Protein AF-A0A9X0CRY8-F1 (afdb_monomer_lite)

Radius of gyration: 29.56 Å; chains: 1; bounding box: 103×64×91 Å

Secondary structure (DSSP, 8-state):
---------------------------SSSS-------------GGG------PPP-----------------PPPP---------------S-------PPP---HHHHHHHHSPPPPHHHHH-TTPPPPP--HHHHHHTT--HHHHT--TTTGGG--EEGGGTS-HHHHTSS-PEEPTTS-EE---TTSEE-HHHHHHHHHTSTT--GGG--HHHHHHHHHHHHHHHHHHHHHSHHHHTTTSS-HHHHHHHHHHHHIIIIIT----HHHHHHTTSS-TTS-------------------------

Sequence (307 aa):
MGETLQYNYSIRTSTPTNSTANEGHQALARSLSRLTETGSREVSPLARCSSSSLPVSGSSEGQGTDVVEPSSKKPRISAPNSTLNMKSGYCGTASKIECKVKPQPGFLSQLRRHNQRMKLKDYVGNGALPGQFSTTELSQLGVSPELISVTSSNAGSFRFSGRKYFSEAVLSSEEGVRTEDGGVLHAGADGCVGLEQIQRAFLSTSGVDSQLIGEQWIANHYRWLVWKLAAMEVAFPRQFAGRCLTPDWLLCQLKYRYDREIDNSHRSALKKIMERDDISSRTLVLCVSSVTVREIQLRTRVQGAEG

pLDDT: mean 72.12, std 29.81, range [24.16, 98.62]

Organism: NCBI:txid174260

Structure (mmCIF, N/CA/C/O backbone):
data_AF-A0A9X0CRY8-F1
#
_entry.id   AF-A0A9X0CRY8-F1
#
loop_
_atom_site.group_PDB
_atom_site.id
_atom_site.type_symbol
_atom_site.label_atom_id
_atom_site.labe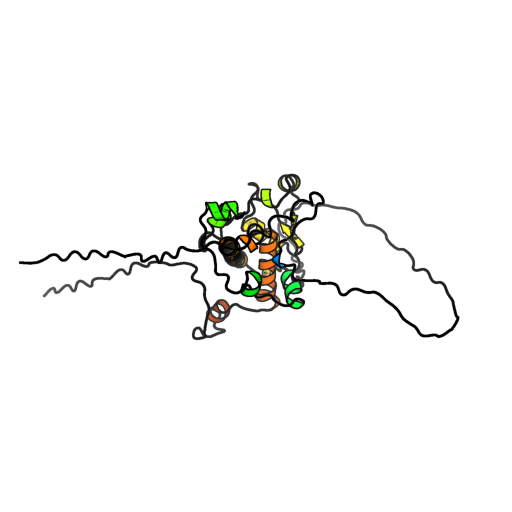l_alt_id
_atom_site.label_comp_id
_atom_site.label_asym_id
_atom_site.label_entity_id
_atom_site.label_seq_id
_atom_site.pdbx_PDB_ins_code
_atom_site.Cartn_x
_atom_site.Cartn_y
_atom_site.Cartn_z
_atom_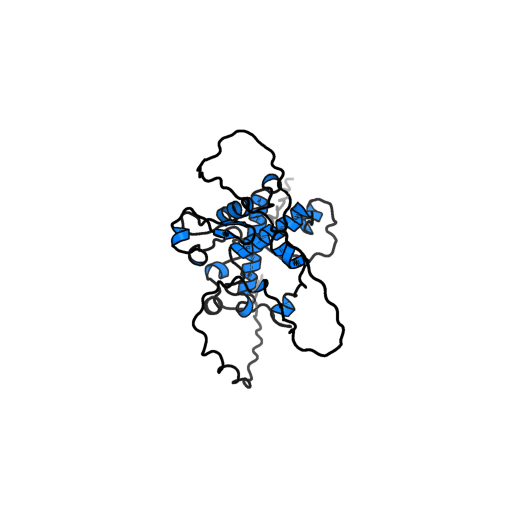site.occupancy
_atom_site.B_iso_or_equiv
_atom_site.auth_seq_id
_atom_site.auth_comp_id
_atom_site.auth_asym_id
_atom_site.auth_atom_id
_atom_site.pdbx_PDB_model_num
ATOM 1 N N . MET A 1 1 ? -53.207 -11.252 -37.097 1.00 41.38 1 MET A N 1
ATOM 2 C CA . MET A 1 1 ? -52.044 -12.159 -37.188 1.00 41.38 1 MET A CA 1
ATOM 3 C C . MET A 1 1 ? -50.794 -11.324 -36.992 1.00 41.38 1 MET A C 1
ATOM 5 O O . MET A 1 1 ? -50.668 -10.319 -37.678 1.00 41.38 1 MET A O 1
ATOM 9 N N . GLY A 1 2 ? -49.947 -11.690 -36.033 1.00 35.09 2 GLY A N 1
ATOM 10 C CA . GLY A 1 2 ? -48.745 -10.942 -35.656 1.00 35.09 2 GLY A CA 1
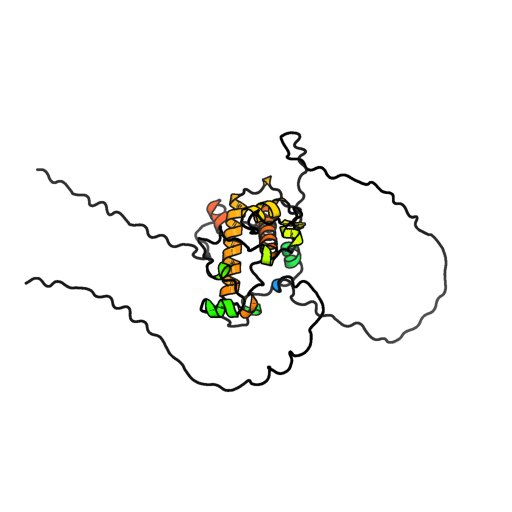ATOM 11 C C . GLY A 1 2 ? -48.544 -10.993 -34.145 1.00 35.09 2 GLY A C 1
ATOM 12 O O . GLY A 1 2 ? -48.954 -10.078 -33.443 1.00 35.09 2 GLY A O 1
ATOM 13 N N . GLU A 1 3 ? -48.011 -12.116 -33.666 1.00 33.66 3 GLU A N 1
ATOM 14 C CA . GLU A 1 3 ? -47.711 -12.402 -32.260 1.00 33.66 3 GLU A CA 1
ATOM 15 C C . GLU A 1 3 ? -46.518 -11.575 -31.760 1.00 33.66 3 GLU A C 1
ATOM 17 O O . GLU A 1 3 ? -45.471 -11.512 -32.405 1.00 33.66 3 GLU A O 1
ATOM 22 N N . THR A 1 4 ? -46.665 -10.981 -30.576 1.00 35.09 4 THR A N 1
ATOM 23 C CA . THR A 1 4 ? -45.595 -10.282 -29.855 1.00 35.09 4 THR A CA 1
ATOM 24 C C . THR A 1 4 ? -44.988 -11.242 -28.833 1.00 35.09 4 THR A C 1
ATOM 26 O O . THR A 1 4 ? -45.591 -11.517 -27.797 1.00 35.09 4 THR A O 1
ATOM 29 N N . LEU A 1 5 ? -43.795 -11.772 -29.114 1.00 31.97 5 LEU A N 1
ATOM 30 C CA . LEU A 1 5 ? -43.047 -12.621 -28.182 1.00 31.97 5 LEU A CA 1
ATOM 31 C C . LEU A 1 5 ? -42.319 -11.760 -27.135 1.00 31.97 5 LEU A C 1
ATOM 33 O O . LEU A 1 5 ? -41.300 -11.133 -27.422 1.00 31.97 5 LEU A O 1
ATOM 37 N N . GLN A 1 6 ? -42.835 -11.754 -25.904 1.00 30.45 6 GLN A N 1
ATOM 38 C CA . GLN A 1 6 ? -42.131 -11.283 -24.707 1.00 30.45 6 GLN A CA 1
ATOM 39 C C . GLN A 1 6 ? -41.182 -12.384 -24.208 1.00 30.45 6 GLN A C 1
ATOM 41 O O . GLN A 1 6 ? -41.621 -13.411 -23.693 1.00 30.45 6 GLN A O 1
ATOM 46 N N . TYR A 1 7 ? -39.872 -12.164 -24.327 1.00 26.80 7 TYR A N 1
ATOM 47 C CA . TYR A 1 7 ? -38.862 -13.007 -23.683 1.00 26.80 7 TYR A CA 1
ATOM 48 C C . TYR A 1 7 ? -38.642 -12.550 -22.233 1.00 26.80 7 TYR A C 1
ATOM 50 O O . TYR A 1 7 ? -37.942 -11.573 -21.974 1.00 26.80 7 TYR A O 1
ATOM 58 N N . ASN A 1 8 ? -39.229 -13.284 -21.286 1.00 28.42 8 ASN A N 1
ATOM 59 C CA . ASN A 1 8 ? -38.913 -13.202 -19.860 1.00 28.42 8 ASN A CA 1
ATOM 60 C C . ASN A 1 8 ? -37.717 -14.112 -19.545 1.00 28.42 8 ASN A C 1
ATOM 62 O O . ASN A 1 8 ? -37.843 -15.336 -19.568 1.00 28.42 8 ASN A O 1
ATOM 66 N N . TYR A 1 9 ? -36.563 -13.533 -19.210 1.00 27.55 9 TYR A N 1
ATOM 67 C CA . TYR A 1 9 ? -35.441 -14.287 -18.648 1.00 27.55 9 TYR A CA 1
ATOM 68 C C . TYR A 1 9 ? -35.591 -14.394 -17.122 1.00 27.55 9 TYR A C 1
ATOM 70 O O . TYR A 1 9 ? -35.224 -13.490 -16.376 1.00 27.55 9 TYR A O 1
ATOM 78 N N . SER A 1 10 ? -36.121 -15.529 -16.654 1.00 26.66 10 SER A N 1
ATOM 79 C CA . SER A 1 10 ? -36.005 -15.976 -15.259 1.00 26.66 10 SER A CA 1
ATOM 80 C C . SER A 1 10 ? -34.631 -16.609 -15.033 1.00 26.66 10 SER A C 1
ATOM 82 O O . SER A 1 10 ? -34.372 -17.713 -15.508 1.00 26.66 10 SER A O 1
ATOM 84 N N . ILE A 1 11 ? -33.763 -15.956 -14.258 1.00 27.36 11 ILE A N 1
ATOM 85 C CA . ILE A 1 11 ? -32.547 -16.588 -13.731 1.00 27.36 11 ILE A CA 1
ATOM 86 C C . ILE A 1 11 ? -32.932 -17.359 -12.464 1.00 27.36 11 ILE A C 1
ATOM 88 O O . ILE A 1 11 ? -33.167 -16.774 -11.409 1.00 27.36 11 ILE A O 1
ATOM 92 N N . ARG A 1 12 ? -33.036 -18.687 -12.588 1.00 26.94 12 ARG A N 1
ATOM 93 C CA . ARG A 1 12 ? -33.188 -19.611 -11.458 1.00 26.94 12 ARG A CA 1
ATOM 94 C C . ARG A 1 12 ? -31.844 -19.760 -10.747 1.00 26.94 12 ARG A C 1
ATOM 96 O O . ARG A 1 12 ? -30.881 -20.246 -11.333 1.00 26.94 12 ARG A O 1
ATOM 103 N N . THR A 1 13 ? -31.799 -19.368 -9.481 1.00 24.69 13 THR A N 1
ATOM 104 C CA . THR A 1 13 ? -30.725 -19.691 -8.542 1.00 24.69 13 THR A CA 1
ATOM 105 C C . THR A 1 13 ? -30.955 -21.099 -7.992 1.00 24.69 13 THR A C 1
ATOM 107 O O . THR A 1 13 ? -32.003 -21.394 -7.423 1.00 24.69 13 THR A O 1
ATOM 110 N N . SER A 1 14 ? -29.989 -21.995 -8.181 1.00 26.56 14 SER A N 1
ATOM 111 C CA . SER A 1 14 ? -29.975 -23.321 -7.559 1.00 26.56 14 SER A CA 1
ATOM 112 C C . SER A 1 14 ? -28.918 -23.357 -6.459 1.00 26.56 14 SER A C 1
ATOM 114 O O . SER A 1 14 ? -27.724 -23.482 -6.727 1.00 26.56 14 SER A O 1
ATOM 116 N N . THR A 1 15 ? -29.374 -23.226 -5.219 1.00 26.00 15 THR A N 1
ATOM 117 C CA . THR A 1 15 ? -28.661 -23.572 -3.986 1.00 26.00 15 THR A CA 1
ATOM 118 C C . THR A 1 15 ? -28.685 -25.090 -3.791 1.00 26.00 15 THR A C 1
ATOM 120 O O . THR A 1 15 ? -29.757 -25.683 -3.906 1.00 26.00 15 THR A O 1
ATOM 123 N N . PRO A 1 16 ? -27.573 -25.730 -3.397 1.00 27.95 16 PRO A N 1
ATOM 124 C CA . PRO A 1 16 ? -27.628 -27.004 -2.699 1.00 27.95 16 PRO A CA 1
ATOM 125 C C . PRO A 1 16 ? -27.473 -26.762 -1.196 1.00 27.95 16 PRO A C 1
ATOM 127 O O . PRO A 1 16 ? -26.423 -26.349 -0.706 1.00 27.95 16 PRO A O 1
ATOM 130 N N . THR A 1 17 ? -28.551 -27.025 -0.469 1.00 26.53 17 THR A N 1
ATOM 131 C CA . THR A 1 17 ? -28.571 -27.246 0.975 1.00 26.53 17 THR A CA 1
ATOM 132 C C . THR A 1 17 ? -27.942 -28.600 1.289 1.00 26.53 17 THR A C 1
ATOM 134 O O . THR A 1 17 ? -28.404 -29.605 0.757 1.00 26.53 17 THR A O 1
ATOM 137 N N . ASN A 1 18 ? -26.967 -28.650 2.196 1.00 28.69 18 ASN A N 1
ATOM 138 C CA . ASN A 1 18 ? -26.669 -29.870 2.943 1.00 28.69 18 ASN A CA 1
ATOM 139 C C . ASN A 1 18 ? -26.558 -29.535 4.431 1.00 28.69 18 ASN A C 1
ATOM 141 O O . ASN A 1 18 ? -25.627 -28.873 4.883 1.00 28.69 18 ASN A O 1
ATOM 145 N N . SER A 1 19 ? -27.574 -29.984 5.159 1.00 25.98 19 SER A N 1
ATOM 146 C CA . SER A 1 19 ? -27.634 -30.104 6.610 1.00 25.98 19 SER A CA 1
ATOM 147 C C . SER A 1 19 ? -27.194 -31.506 7.042 1.00 25.98 19 SER A C 1
ATOM 149 O O . SER A 1 19 ? -27.329 -32.452 6.269 1.00 25.98 19 SER A O 1
ATOM 151 N N . THR A 1 20 ? -26.830 -31.628 8.324 1.00 28.80 20 THR A N 1
ATOM 152 C CA . THR A 1 20 ? -26.375 -32.819 9.082 1.00 28.80 20 THR A CA 1
ATOM 153 C C . THR A 1 20 ? -24.858 -33.062 8.981 1.00 28.80 20 THR A C 1
ATOM 155 O O . THR A 1 20 ? -24.296 -32.993 7.900 1.00 28.80 20 THR A O 1
ATOM 158 N N . ALA A 1 21 ? -24.088 -33.277 10.049 1.00 27.42 21 ALA A N 1
ATOM 159 C CA . ALA A 1 21 ? -24.407 -33.577 11.437 1.00 27.42 21 ALA A CA 1
ATOM 160 C C . ALA A 1 21 ? -23.343 -32.990 12.386 1.00 27.42 21 ALA A C 1
ATOM 162 O O . ALA A 1 21 ? -22.178 -32.810 12.040 1.00 27.42 21 ALA A O 1
ATOM 163 N N . ASN A 1 22 ? -23.818 -32.689 13.588 1.00 29.44 22 ASN A N 1
ATOM 164 C CA . ASN A 1 22 ? -23.084 -32.333 14.791 1.00 29.44 22 ASN A CA 1
ATOM 165 C C . ASN A 1 22 ? -22.471 -33.624 15.366 1.00 29.44 22 ASN A C 1
ATOM 167 O O . ASN A 1 22 ? -23.237 -34.566 15.522 1.00 29.44 22 ASN A O 1
ATOM 171 N N . GLU A 1 23 ? -21.168 -33.672 15.674 1.00 27.86 23 GLU A N 1
ATOM 172 C CA . GLU A 1 23 ? -20.579 -34.443 16.793 1.00 27.86 23 GLU A CA 1
ATOM 173 C C . GLU A 1 23 ? -19.037 -34.333 16.818 1.00 27.86 23 GLU A C 1
ATOM 175 O O . GLU A 1 23 ? -18.367 -34.523 15.808 1.00 27.86 23 GLU A O 1
ATOM 180 N N . GLY A 1 24 ? -18.483 -34.018 17.999 1.00 28.22 24 GLY A N 1
ATOM 181 C CA . GLY A 1 24 ? -17.050 -33.804 18.270 1.00 28.22 24 GLY A CA 1
ATOM 182 C C . GLY A 1 24 ? -16.608 -32.384 17.895 1.00 28.22 24 GLY A C 1
ATOM 183 O O . GLY A 1 24 ? -16.520 -32.038 16.732 1.00 28.22 24 GLY A O 1
ATOM 184 N N . HIS A 1 25 ? -16.348 -31.442 18.799 1.00 29.25 25 HIS A N 1
ATOM 185 C CA . HIS A 1 25 ? -15.308 -31.504 19.816 1.00 29.25 25 HIS A CA 1
ATOM 186 C C . HIS A 1 25 ? -15.592 -30.468 20.922 1.00 29.25 25 HIS A C 1
ATOM 188 O O . HIS A 1 25 ? -15.134 -29.326 20.875 1.00 29.25 25 HIS A O 1
ATOM 194 N N . GLN A 1 26 ? -16.301 -30.879 21.974 1.00 29.58 26 GLN A N 1
ATOM 195 C CA . GLN A 1 26 ? -16.202 -30.236 23.286 1.00 29.58 26 GLN A CA 1
ATOM 196 C C . GLN A 1 26 ? -14.907 -30.714 23.963 1.00 29.58 26 GLN A C 1
ATOM 198 O O . GLN A 1 26 ? -14.933 -31.643 24.761 1.00 29.58 26 GLN A O 1
ATOM 203 N N . ALA A 1 27 ? -13.754 -30.132 23.615 1.00 27.91 27 ALA A N 1
ATOM 204 C CA . ALA A 1 27 ? -12.492 -30.441 24.311 1.00 27.91 27 ALA A CA 1
ATOM 205 C C . ALA A 1 27 ? -11.416 -29.336 24.262 1.00 27.91 27 ALA A C 1
ATOM 207 O O . ALA A 1 27 ? -10.264 -29.602 24.587 1.00 27.91 27 ALA A O 1
ATOM 208 N N . LEU A 1 28 ? -11.750 -28.092 23.892 1.00 29.45 28 LEU A N 1
ATOM 209 C CA . LEU A 1 28 ? -10.752 -27.007 23.786 1.00 29.45 28 LEU A CA 1
ATOM 210 C C . LEU A 1 28 ? -11.157 -25.692 24.472 1.00 29.45 28 LEU A C 1
ATOM 212 O O . LEU A 1 28 ? -10.527 -24.661 24.274 1.00 29.45 28 LEU A O 1
ATOM 216 N N . ALA A 1 29 ? -12.172 -25.736 25.340 1.00 26.72 29 ALA A N 1
ATOM 217 C CA . ALA A 1 29 ? -12.703 -24.569 26.053 1.00 26.72 29 ALA A CA 1
ATOM 218 C C . ALA A 1 29 ? -12.264 -24.468 27.533 1.00 26.72 29 ALA A C 1
ATOM 220 O O . ALA A 1 29 ? -12.938 -23.823 28.328 1.00 26.72 29 ALA A O 1
ATOM 221 N N . ARG A 1 30 ? -11.156 -25.107 27.944 1.00 26.11 30 ARG A N 1
ATOM 222 C CA . ARG A 1 30 ? -10.720 -25.122 29.362 1.00 26.11 30 ARG A CA 1
ATOM 223 C C . ARG A 1 30 ? -9.280 -24.684 29.643 1.00 26.11 30 ARG A C 1
ATOM 225 O O . ARG A 1 30 ? -8.785 -24.949 30.729 1.00 26.11 30 ARG A O 1
ATOM 232 N N . SER A 1 31 ? -8.608 -23.974 28.736 1.00 26.48 31 SER A N 1
ATOM 233 C CA . SER A 1 31 ? -7.221 -23.547 29.001 1.00 26.48 31 SER A CA 1
ATOM 234 C C . SER A 1 31 ? -6.870 -22.126 28.555 1.00 26.48 31 SER A C 1
ATOM 236 O O . SER A 1 31 ? -5.771 -21.901 28.062 1.00 26.48 31 SER A O 1
ATOM 238 N N . LEU A 1 32 ? -7.772 -21.154 28.738 1.00 28.03 32 LEU A N 1
ATOM 239 C CA . LEU A 1 32 ? -7.461 -19.727 28.530 1.00 28.03 32 LEU A CA 1
ATOM 240 C C . LEU A 1 32 ? -8.010 -18.825 29.647 1.00 28.03 32 LEU A C 1
ATOM 242 O O . LEU A 1 32 ? -8.512 -17.734 29.408 1.00 28.03 32 LEU A O 1
ATOM 246 N N . SER A 1 33 ? -7.880 -19.268 30.896 1.00 26.72 33 SER A N 1
ATOM 247 C CA . SER A 1 33 ? -8.082 -18.428 32.080 1.00 26.72 33 SER A CA 1
ATOM 248 C C . SER A 1 33 ? -6.802 -18.386 32.909 1.00 26.72 33 SER A C 1
ATOM 250 O O . SER A 1 33 ? -6.701 -19.036 33.950 1.00 26.72 33 SER A O 1
ATOM 252 N N . ARG A 1 34 ? -5.802 -17.676 32.388 1.00 27.08 34 ARG A N 1
ATOM 253 C CA . ARG A 1 34 ? -4.703 -17.021 33.115 1.00 27.08 34 ARG A CA 1
ATOM 254 C C . ARG A 1 34 ? -3.754 -16.456 32.075 1.00 27.08 34 ARG A C 1
ATOM 256 O O . ARG A 1 34 ? -3.162 -17.227 31.332 1.00 27.08 34 ARG A O 1
ATOM 263 N N . LEU A 1 35 ? -3.690 -15.133 32.022 1.00 26.83 35 LEU A N 1
ATOM 264 C CA . LEU A 1 35 ? -2.522 -14.282 31.769 1.00 26.83 35 LEU A CA 1
ATOM 265 C C . LEU A 1 35 ? -3.065 -12.900 31.387 1.00 26.83 35 LEU A C 1
ATOM 267 O O . LEU A 1 35 ? -3.072 -12.485 30.233 1.00 26.83 35 LEU A O 1
ATOM 271 N N . THR A 1 36 ? -3.590 -12.210 32.396 1.00 26.00 36 THR A N 1
ATOM 272 C CA . THR A 1 36 ? -3.508 -10.754 32.447 1.00 26.00 36 THR A CA 1
ATOM 273 C C . THR A 1 36 ? -2.099 -10.380 32.904 1.00 26.00 36 THR A C 1
ATOM 275 O O . THR A 1 36 ? -1.525 -11.078 33.737 1.00 26.00 36 THR A O 1
ATOM 278 N N . GLU A 1 37 ? -1.617 -9.256 32.374 1.00 25.83 37 GLU A N 1
ATOM 279 C CA . GLU A 1 37 ? -0.405 -8.516 32.751 1.00 25.83 37 GLU A CA 1
ATOM 280 C C . GLU A 1 37 ? 0.920 -9.009 32.153 1.00 25.83 37 GLU A C 1
ATOM 282 O O . GLU A 1 37 ? 1.622 -9.862 32.682 1.00 25.83 37 GLU A O 1
ATOM 287 N N . THR A 1 38 ? 1.302 -8.403 31.026 1.00 24.16 38 THR A N 1
ATOM 288 C CA . THR A 1 38 ? 2.525 -7.582 30.893 1.00 24.16 38 THR A CA 1
ATOM 289 C C . THR A 1 38 ? 2.583 -7.003 29.477 1.00 24.16 38 THR A C 1
ATOM 291 O O . THR A 1 38 ? 2.347 -7.688 28.485 1.00 24.16 38 THR A O 1
ATOM 294 N N . GLY A 1 39 ? 2.830 -5.695 29.381 1.00 32.69 39 GLY A N 1
ATOM 295 C CA . GLY A 1 39 ? 2.842 -4.960 28.121 1.00 32.69 39 GLY A CA 1
ATOM 296 C C . GLY A 1 39 ? 3.930 -5.449 27.167 1.00 32.69 39 GLY A C 1
ATOM 297 O O . GLY A 1 39 ? 5.112 -5.473 27.502 1.00 32.69 39 GLY A O 1
ATOM 298 N N . SER A 1 40 ? 3.536 -5.796 25.947 1.00 26.27 40 SER A N 1
ATOM 299 C CA . SER A 1 40 ? 4.433 -5.928 24.802 1.00 26.27 40 SER A CA 1
ATOM 300 C C . SER A 1 40 ? 3.647 -5.623 23.534 1.00 26.27 40 SER A C 1
ATOM 302 O O . SER A 1 40 ? 2.632 -6.250 23.251 1.00 26.27 40 SER A O 1
ATOM 304 N N . ARG A 1 41 ? 4.106 -4.605 22.800 1.00 33.06 41 ARG A N 1
ATOM 305 C CA . ARG A 1 41 ? 3.557 -4.168 21.512 1.00 33.06 41 ARG A CA 1
ATOM 306 C C . ARG A 1 41 ? 3.551 -5.349 20.534 1.00 33.06 41 ARG A C 1
ATOM 308 O O . ARG A 1 41 ? 4.604 -5.791 20.077 1.00 33.06 41 ARG A O 1
ATOM 315 N N . GLU A 1 42 ? 2.366 -5.866 20.222 1.00 29.06 42 GLU A N 1
ATOM 316 C CA . GLU A 1 42 ? 2.178 -6.883 19.189 1.00 29.06 42 GLU A CA 1
ATOM 317 C C . GLU A 1 42 ? 2.270 -6.240 17.800 1.00 29.06 42 GLU A C 1
ATOM 319 O O . GLU A 1 42 ? 1.325 -5.643 17.293 1.00 29.06 42 GLU A O 1
ATOM 324 N N . VAL A 1 43 ? 3.446 -6.359 17.186 1.00 37.28 43 VAL A N 1
ATOM 325 C CA . VAL A 1 43 ? 3.656 -6.123 15.752 1.00 37.28 43 VAL A CA 1
ATOM 326 C C . VAL A 1 43 ? 3.165 -7.351 14.969 1.00 37.28 43 VAL A C 1
ATOM 328 O O . VAL A 1 43 ? 3.351 -8.486 15.415 1.00 37.28 43 VAL A O 1
ATOM 331 N N . SER A 1 44 ? 2.527 -7.109 13.819 1.00 36.38 44 SER A N 1
ATOM 332 C CA . SER A 1 44 ? 1.822 -8.056 12.939 1.00 36.38 44 SER A CA 1
ATOM 333 C C . SER A 1 44 ? 2.420 -9.486 12.863 1.00 36.38 44 SER A C 1
ATOM 335 O O . SER A 1 44 ? 3.618 -9.637 12.610 1.00 36.38 44 SER A O 1
ATOM 337 N N . PRO A 1 45 ? 1.619 -10.575 12.948 1.00 32.59 45 PRO A N 1
ATOM 338 C CA . PRO A 1 45 ? 2.128 -11.953 13.060 1.00 32.59 45 PRO A CA 1
ATOM 339 C C . PRO A 1 45 ? 2.755 -12.553 11.792 1.00 32.59 45 PRO A C 1
ATOM 341 O O . PRO A 1 45 ? 3.161 -13.712 11.810 1.00 32.59 45 PRO A O 1
ATOM 344 N N . LEU A 1 46 ? 2.866 -11.810 10.684 1.00 39.62 46 LEU A N 1
ATOM 345 C CA . LEU A 1 46 ? 3.454 -12.333 9.441 1.00 39.62 46 LEU A CA 1
ATOM 346 C C . LEU A 1 46 ? 4.985 -12.250 9.361 1.00 39.62 46 LEU A C 1
ATOM 348 O O . LEU A 1 46 ? 5.561 -12.646 8.348 1.00 39.62 46 LEU A O 1
ATOM 352 N N . ALA A 1 47 ? 5.639 -11.775 10.422 1.00 41.56 47 ALA A N 1
ATOM 353 C CA . ALA A 1 47 ? 7.096 -11.784 10.561 1.00 41.56 47 ALA A CA 1
ATOM 354 C C . ALA A 1 47 ? 7.611 -12.791 11.609 1.00 41.56 47 ALA A C 1
ATOM 356 O O . ALA A 1 47 ? 8.820 -12.921 11.777 1.00 41.56 47 ALA A O 1
ATOM 357 N N . ARG A 1 48 ? 6.730 -13.540 12.291 1.00 34.03 48 ARG A N 1
ATOM 358 C CA . ARG A 1 48 ? 7.128 -14.577 13.259 1.00 34.03 48 ARG A CA 1
ATOM 359 C C . ARG A 1 48 ? 6.771 -15.960 12.730 1.00 34.03 48 ARG A C 1
ATOM 361 O O . ARG A 1 48 ? 5.726 -16.515 13.046 1.00 34.03 48 ARG A O 1
ATOM 368 N N . CYS A 1 49 ? 7.652 -16.525 11.919 1.00 27.91 49 CYS A N 1
ATOM 369 C CA . CYS A 1 49 ? 7.693 -17.966 11.696 1.00 27.91 49 CYS A CA 1
ATOM 370 C C . CYS A 1 49 ? 9.045 -18.477 12.201 1.00 27.91 49 CYS A C 1
ATOM 372 O O . CYS A 1 49 ? 10.045 -18.409 11.501 1.00 27.91 49 CYS A O 1
ATOM 374 N N . SER A 1 50 ? 9.007 -18.948 13.449 1.00 29.53 50 SER A N 1
ATOM 375 C CA . SER A 1 50 ? 9.866 -19.973 14.053 1.00 29.53 50 SER A CA 1
ATOM 376 C C . SER A 1 50 ? 11.373 -19.710 14.158 1.00 29.53 50 SER A C 1
ATOM 378 O O . SER A 1 50 ? 12.169 -20.228 13.384 1.00 29.53 50 SER A O 1
ATOM 380 N N . SER A 1 51 ? 11.773 -19.062 15.254 1.00 29.23 51 SER A N 1
ATOM 381 C CA . SER A 1 51 ? 12.977 -19.460 15.990 1.00 29.23 51 SER A CA 1
ATOM 382 C C . SER A 1 51 ? 12.571 -20.480 17.060 1.00 29.23 51 SER A C 1
ATOM 384 O O . SER A 1 51 ? 12.122 -20.099 18.141 1.00 29.23 51 SER A O 1
ATOM 386 N N . SER A 1 52 ? 12.692 -21.774 16.767 1.00 29.20 52 SER A N 1
ATOM 387 C CA . SER A 1 52 ? 12.724 -22.805 17.808 1.00 29.20 52 SER A CA 1
ATOM 388 C C . SER A 1 52 ? 14.181 -23.135 18.117 1.00 29.20 52 SER A C 1
ATOM 390 O O . SER A 1 52 ? 14.864 -23.805 17.347 1.00 29.20 52 SER A O 1
ATOM 392 N N . SER A 1 53 ? 14.624 -22.577 19.240 1.00 28.03 53 SER A N 1
ATOM 393 C CA . SER A 1 53 ? 15.623 -23.091 20.178 1.00 28.03 53 SER A CA 1
ATOM 394 C C . SER A 1 53 ? 16.079 -24.543 19.967 1.00 28.03 53 SER A C 1
ATOM 396 O O . SER A 1 53 ? 15.274 -25.468 20.081 1.00 28.03 53 SER A O 1
ATOM 398 N N . LEU A 1 54 ? 17.390 -24.738 19.812 1.00 27.12 54 LEU A N 1
ATOM 399 C CA . LEU A 1 54 ? 18.063 -25.944 20.297 1.00 27.12 54 LEU A CA 1
ATOM 400 C C . LEU A 1 54 ? 18.546 -25.682 21.735 1.00 27.12 54 LEU A C 1
ATOM 402 O O . LEU A 1 54 ? 19.085 -24.601 21.992 1.00 27.12 54 LEU A O 1
ATOM 406 N N . PRO A 1 55 ? 18.359 -26.622 22.675 1.00 30.38 55 PRO A N 1
ATOM 407 C CA . PRO A 1 55 ? 18.865 -26.487 24.029 1.00 30.38 55 PRO A CA 1
ATOM 408 C C . PRO A 1 55 ? 20.362 -26.817 24.084 1.00 30.38 55 PRO A C 1
ATOM 410 O O . PRO A 1 55 ? 20.820 -27.827 23.555 1.00 30.38 55 PRO A O 1
ATOM 413 N N . VAL A 1 56 ? 21.111 -25.968 24.782 1.00 26.34 56 VAL A N 1
ATOM 414 C CA . VAL A 1 56 ? 22.404 -26.305 25.384 1.00 26.34 56 VAL A CA 1
ATOM 415 C C . VAL A 1 56 ? 22.123 -27.011 26.707 1.00 26.34 56 VAL A C 1
ATOM 417 O O . VAL A 1 56 ? 21.404 -26.443 27.528 1.00 26.34 56 VAL A O 1
ATOM 420 N N . SER A 1 57 ? 22.698 -28.200 26.926 1.00 28.84 57 SER A N 1
ATOM 421 C CA . SER A 1 57 ? 23.249 -28.667 28.217 1.00 28.84 57 SER A CA 1
ATOM 422 C C . SER A 1 57 ? 23.852 -30.077 28.109 1.00 28.84 57 SER A C 1
ATOM 424 O O . SER A 1 57 ? 23.188 -30.979 27.609 1.00 28.84 57 SER A O 1
ATOM 426 N N . GLY A 1 58 ? 25.050 -30.269 28.686 1.00 24.38 58 GLY A N 1
ATOM 427 C CA . GLY A 1 58 ? 25.383 -31.501 29.425 1.00 24.38 58 GLY A CA 1
ATOM 428 C C . GLY A 1 58 ? 26.545 -32.389 28.947 1.00 24.38 58 GLY A C 1
ATOM 429 O O . GLY A 1 58 ? 26.295 -33.440 28.382 1.00 24.38 58 GLY A O 1
ATOM 430 N N . SER A 1 59 ? 27.784 -31.974 29.252 1.00 26.11 59 SER A N 1
ATOM 431 C CA . SER A 1 59 ? 28.934 -32.749 29.799 1.00 26.11 59 SER A CA 1
ATOM 432 C C . SER A 1 59 ? 29.179 -34.240 29.465 1.00 26.11 59 SER A C 1
ATOM 434 O O . SER A 1 59 ? 28.361 -35.076 29.832 1.00 26.11 59 SER A O 1
ATOM 436 N N . SER A 1 60 ? 30.422 -34.574 29.060 1.00 28.47 60 SER A N 1
ATOM 437 C CA . SER A 1 60 ? 31.352 -35.429 29.846 1.00 28.47 60 SER A CA 1
ATOM 438 C C . SER A 1 60 ? 32.759 -35.576 29.214 1.00 28.47 60 SER A C 1
ATOM 440 O O . SER A 1 60 ? 32.873 -35.980 28.063 1.00 28.47 60 SER A O 1
ATOM 442 N N . GLU A 1 61 ? 33.773 -35.316 30.055 1.00 26.88 61 GLU A N 1
ATOM 443 C CA . GLU A 1 61 ? 35.131 -35.907 30.163 1.00 26.88 61 GLU A CA 1
ATOM 444 C C . GLU A 1 61 ? 36.269 -35.645 29.148 1.00 26.88 61 GLU A C 1
ATOM 446 O O . GLU A 1 61 ? 36.133 -35.840 27.945 1.00 26.88 61 GLU A O 1
ATOM 451 N N . GLY A 1 62 ? 37.459 -35.330 29.706 1.00 25.97 62 GLY A N 1
ATOM 452 C CA . GLY A 1 62 ? 38.759 -35.684 29.111 1.00 25.97 62 GLY A CA 1
ATOM 453 C C . GLY A 1 62 ? 39.917 -34.673 29.211 1.00 25.97 62 GLY A C 1
ATOM 454 O O . GLY A 1 62 ? 40.243 -34.063 28.207 1.00 25.97 62 GLY A O 1
ATOM 455 N N . GLN A 1 63 ? 40.543 -34.569 30.395 1.00 26.98 63 GLN A N 1
ATOM 456 C CA . GLN A 1 63 ? 41.987 -34.365 30.693 1.00 26.98 63 GLN A CA 1
ATOM 457 C C . GLN A 1 63 ? 42.861 -33.323 29.947 1.00 26.98 63 GLN A C 1
ATOM 459 O O . GLN A 1 63 ? 42.978 -33.328 28.729 1.00 26.98 63 GLN A O 1
ATOM 464 N N . GLY A 1 64 ? 43.679 -32.594 30.725 1.00 25.98 64 GLY A N 1
ATOM 465 C CA . GLY A 1 64 ? 45.002 -32.129 30.274 1.00 25.98 64 GLY A CA 1
ATOM 466 C C . GLY A 1 64 ? 45.431 -30.763 30.806 1.00 25.98 64 GLY A C 1
ATOM 467 O O . GLY A 1 64 ? 44.845 -29.748 30.465 1.00 25.98 64 GLY A O 1
ATOM 468 N N . THR A 1 65 ? 46.459 -30.769 31.644 1.00 26.95 65 THR A N 1
ATOM 469 C CA . THR A 1 65 ? 47.178 -29.644 32.259 1.00 26.95 65 THR A CA 1
ATOM 470 C C . THR A 1 65 ? 47.801 -28.681 31.240 1.00 26.95 65 THR A C 1
ATOM 472 O O . THR A 1 65 ? 48.307 -29.137 30.224 1.00 26.95 65 THR A O 1
ATOM 475 N N . ASP A 1 66 ? 47.837 -27.375 31.528 1.00 27.75 66 ASP A N 1
ATOM 476 C CA . ASP A 1 66 ? 49.103 -26.659 31.767 1.00 27.75 66 ASP A CA 1
ATOM 477 C C . ASP A 1 66 ? 48.917 -25.158 32.045 1.00 27.75 66 ASP A C 1
ATOM 479 O O . ASP A 1 66 ? 48.025 -24.473 31.549 1.00 27.75 66 ASP A O 1
ATOM 483 N N . VAL A 1 67 ? 49.792 -24.699 32.932 1.00 29.36 67 VAL A N 1
ATOM 484 C CA . VAL A 1 67 ? 49.975 -23.355 33.482 1.00 29.36 67 VAL A CA 1
ATOM 485 C C . VAL A 1 67 ? 50.473 -22.387 32.398 1.00 29.36 67 VAL A C 1
ATOM 487 O O . VAL A 1 67 ? 51.229 -22.814 31.533 1.00 29.36 67 VAL A O 1
ATOM 490 N N . VAL A 1 68 ? 50.101 -21.096 32.488 1.00 31.48 68 VAL A N 1
ATOM 491 C CA . VAL A 1 68 ? 50.955 -19.886 32.306 1.00 31.48 68 VAL A CA 1
ATOM 492 C C . VAL A 1 68 ? 50.077 -18.632 32.078 1.00 31.48 68 VAL A C 1
ATOM 494 O O . VAL A 1 68 ? 49.439 -18.465 31.043 1.00 31.48 68 VAL A O 1
ATOM 497 N N . GLU A 1 69 ? 50.071 -17.728 33.064 1.00 29.14 69 GLU A N 1
ATOM 498 C CA . GLU A 1 69 ? 49.839 -16.274 32.907 1.00 29.14 69 GLU A CA 1
ATOM 499 C C . GLU A 1 69 ? 51.145 -15.629 32.377 1.00 29.14 69 GLU A C 1
ATOM 501 O O . GLU A 1 69 ? 52.202 -16.179 32.703 1.00 29.14 69 GLU A O 1
ATOM 506 N N . PRO A 1 70 ? 51.170 -14.472 31.657 1.00 35.62 70 PRO A N 1
ATOM 507 C CA . PRO A 1 70 ? 50.667 -13.198 32.210 1.00 35.62 70 PRO A CA 1
ATOM 508 C C . PRO A 1 70 ? 50.229 -12.086 31.206 1.00 35.62 70 PRO A C 1
ATOM 510 O O . PRO A 1 70 ? 50.466 -12.138 30.002 1.00 35.62 70 PRO A O 1
ATOM 513 N N . SER A 1 71 ? 49.749 -10.972 31.787 1.00 27.62 71 SER A N 1
ATOM 514 C CA . SER A 1 71 ? 50.081 -9.569 31.431 1.00 27.62 71 SER A CA 1
ATOM 515 C C . SER A 1 71 ? 49.001 -8.669 30.796 1.00 27.62 71 SER A C 1
ATOM 517 O O . SER A 1 71 ? 48.807 -8.588 29.586 1.00 27.62 71 SER A O 1
ATOM 519 N N . SER A 1 72 ? 48.376 -7.885 31.680 1.00 31.66 72 SER A N 1
ATOM 520 C CA . SER A 1 72 ? 48.206 -6.422 31.660 1.00 31.66 72 SER A CA 1
ATOM 521 C C . SER A 1 72 ? 48.336 -5.659 30.332 1.00 31.66 72 SER A C 1
ATOM 523 O O . SER A 1 72 ? 49.445 -5.365 29.892 1.00 31.66 72 SER A O 1
ATOM 525 N N . LYS A 1 73 ? 47.207 -5.134 29.824 1.00 32.88 73 LYS A N 1
ATOM 526 C CA . LYS A 1 73 ? 47.106 -3.809 29.165 1.00 32.88 73 LYS A CA 1
ATOM 527 C C . LYS A 1 73 ? 45.641 -3.344 29.068 1.00 32.88 73 LYS A C 1
ATOM 529 O O . LYS A 1 73 ? 44.812 -3.973 28.424 1.00 32.88 73 LYS A O 1
ATOM 534 N N . LYS A 1 74 ? 45.340 -2.216 29.724 1.00 37.69 74 LYS A N 1
ATOM 535 C CA . LYS A 1 74 ? 44.053 -1.491 29.687 1.00 37.69 74 LYS A CA 1
ATOM 536 C C . LYS A 1 74 ? 43.870 -0.766 28.340 1.00 37.69 74 LYS A C 1
ATOM 538 O O . LYS A 1 74 ? 44.832 -0.128 27.908 1.00 37.69 74 LYS A O 1
ATOM 543 N N . PRO A 1 75 ? 42.662 -0.710 27.748 1.00 32.66 75 PRO A N 1
ATOM 544 C CA . PRO A 1 75 ? 42.331 0.292 26.743 1.00 32.66 75 PRO A CA 1
ATOM 545 C C . PRO A 1 75 ? 41.671 1.524 27.375 1.00 32.66 75 PRO A C 1
ATOM 547 O O . PRO A 1 75 ? 40.873 1.451 28.309 1.00 32.66 75 PRO A O 1
ATOM 550 N N . ARG A 1 76 ? 42.083 2.670 26.844 1.00 28.56 76 ARG A N 1
ATOM 551 C CA . ARG A 1 76 ? 41.845 4.044 27.278 1.00 28.56 76 ARG A CA 1
ATOM 552 C C . ARG A 1 76 ? 40.476 4.548 26.798 1.00 28.56 76 ARG A C 1
ATOM 554 O O . ARG A 1 76 ? 40.116 4.365 25.642 1.00 28.56 76 ARG A O 1
ATOM 561 N N . ILE A 1 77 ? 39.763 5.211 27.707 1.00 32.25 77 ILE A N 1
ATOM 562 C CA . ILE A 1 77 ? 38.532 5.978 27.475 1.00 32.25 77 ILE A CA 1
ATOM 563 C C . ILE A 1 77 ? 38.860 7.221 26.639 1.00 32.25 77 ILE A C 1
ATOM 565 O O . ILE A 1 77 ? 39.805 7.942 26.962 1.00 32.25 77 ILE A O 1
ATOM 569 N N . SER A 1 78 ? 38.036 7.512 25.634 1.00 31.59 78 SER A N 1
ATOM 570 C CA . SER A 1 78 ? 37.928 8.854 25.055 1.00 31.59 78 SER A CA 1
ATOM 571 C C . SER A 1 78 ? 36.554 9.059 24.412 1.00 31.59 78 SER A C 1
ATOM 573 O O . SER A 1 78 ? 36.306 8.613 23.296 1.00 31.59 78 SER A O 1
ATOM 575 N N . ALA A 1 79 ? 35.682 9.759 25.138 1.00 30.41 79 ALA A N 1
ATOM 576 C CA . ALA A 1 79 ? 34.737 10.724 24.574 1.00 30.41 79 ALA A CA 1
ATOM 577 C C . ALA A 1 79 ? 35.335 12.128 24.817 1.00 30.41 79 ALA A C 1
ATOM 579 O O . ALA A 1 79 ? 36.150 12.267 25.737 1.00 30.41 79 ALA A O 1
ATOM 580 N N . PRO A 1 80 ? 34.975 13.160 24.030 1.00 40.44 80 PRO A N 1
ATOM 581 C CA . PRO A 1 80 ? 33.827 13.962 24.466 1.00 40.44 80 PRO A CA 1
ATOM 582 C C . PRO A 1 80 ? 32.955 14.587 23.350 1.00 40.44 80 PRO A C 1
ATOM 584 O O . PRO A 1 80 ? 33.425 14.970 22.287 1.00 40.44 80 PRO A O 1
ATOM 587 N N . ASN A 1 81 ? 31.666 14.692 23.688 1.00 28.67 81 ASN A N 1
ATOM 588 C CA . ASN A 1 81 ? 30.660 15.741 23.451 1.00 28.67 81 ASN A CA 1
ATOM 589 C C . ASN A 1 81 ? 30.776 16.718 22.261 1.00 28.67 81 ASN A C 1
ATOM 591 O O . ASN A 1 81 ? 31.703 17.518 22.176 1.00 28.67 81 ASN A O 1
ATOM 595 N N . SER A 1 82 ? 29.671 16.836 21.514 1.00 30.14 82 SER A N 1
ATOM 596 C CA . SER A 1 82 ? 29.137 18.139 21.094 1.00 30.14 82 SER A CA 1
ATOM 597 C C . SER A 1 82 ? 27.605 18.105 21.080 1.00 30.14 82 SER A C 1
ATOM 599 O O . SER A 1 82 ? 26.987 17.130 20.654 1.00 30.14 82 SER A O 1
ATOM 601 N N . THR A 1 83 ? 27.018 19.172 21.606 1.00 29.03 83 THR A N 1
ATOM 602 C CA . THR A 1 83 ? 25.609 19.359 21.951 1.00 29.03 83 THR A CA 1
ATOM 603 C C . THR A 1 83 ? 24.989 20.403 21.011 1.00 29.03 83 THR A C 1
ATOM 605 O O . THR A 1 83 ? 25.650 21.380 20.677 1.00 29.03 83 THR A O 1
ATOM 608 N N . LEU A 1 84 ? 23.688 20.243 20.718 1.00 34.31 84 LEU A N 1
ATOM 609 C CA . LEU A 1 84 ? 22.720 21.238 20.203 1.00 34.31 84 LEU A CA 1
ATOM 610 C C . LEU A 1 84 ? 22.861 21.707 18.736 1.00 34.31 84 LEU A C 1
ATOM 612 O O . LEU A 1 84 ? 23.835 22.342 18.357 1.00 34.31 84 LEU A 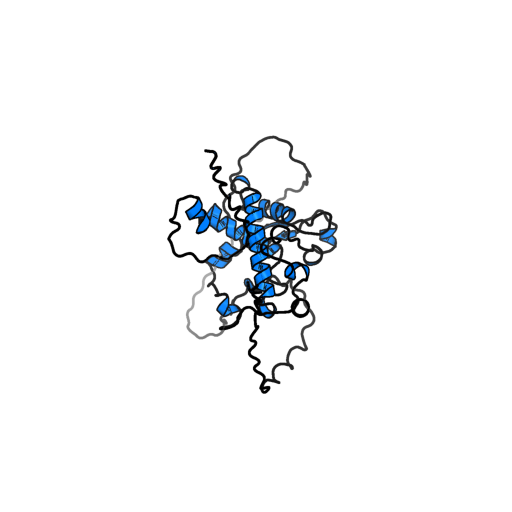O 1
ATOM 616 N N . ASN A 1 85 ? 21.796 21.571 17.933 1.00 28.28 85 ASN A N 1
ATOM 617 C CA . ASN A 1 85 ? 20.704 22.559 17.902 1.00 28.28 85 ASN A CA 1
ATOM 618 C C . ASN A 1 85 ? 19.588 22.138 16.917 1.00 28.28 85 ASN A C 1
ATOM 620 O O . ASN A 1 85 ? 19.865 21.725 15.792 1.00 28.28 85 ASN A O 1
ATOM 624 N N . MET A 1 86 ? 18.327 22.296 17.327 1.00 39.25 86 MET A N 1
ATOM 625 C CA . MET A 1 86 ? 17.179 22.293 16.421 1.00 39.25 86 MET A CA 1
ATOM 626 C C . MET A 1 86 ? 17.169 23.583 15.600 1.00 39.25 86 MET A C 1
ATOM 628 O O . MET A 1 86 ? 17.245 24.674 16.162 1.00 39.25 86 MET A O 1
ATOM 632 N N . LYS A 1 87 ? 16.949 23.476 14.289 1.00 27.88 87 LYS A N 1
ATOM 633 C CA . LYS A 1 87 ? 16.335 24.558 13.515 1.00 27.88 87 LYS A CA 1
ATOM 634 C C . LYS A 1 87 ? 15.275 23.995 12.578 1.00 27.88 87 LYS A C 1
ATOM 636 O O . LYS A 1 87 ? 15.576 23.304 11.611 1.00 27.88 87 LYS A O 1
ATOM 641 N N . SER A 1 88 ? 14.034 24.336 12.918 1.00 36.78 88 SER A N 1
ATOM 642 C CA . SER A 1 88 ? 12.918 24.495 11.991 1.00 36.78 88 SER A CA 1
ATOM 643 C C . SER A 1 88 ? 13.347 25.381 10.818 1.00 36.78 88 SER A C 1
ATOM 645 O O . SER A 1 88 ? 14.021 26.395 11.019 1.00 36.78 88 SER A O 1
ATOM 647 N N . GLY A 1 89 ? 12.982 24.994 9.599 1.00 28.69 89 GLY A N 1
ATOM 648 C CA . GLY A 1 89 ? 13.289 25.768 8.407 1.00 28.69 89 GLY A CA 1
ATOM 649 C C . GLY A 1 89 ? 12.688 25.158 7.151 1.00 28.69 89 GLY A C 1
ATOM 650 O O . GLY A 1 89 ? 13.210 24.191 6.606 1.00 28.69 89 GLY A O 1
ATOM 651 N N . TYR A 1 90 ? 11.603 25.771 6.683 1.00 34.25 90 TYR A N 1
ATOM 652 C CA . TYR A 1 90 ? 11.198 25.770 5.279 1.00 34.25 90 TYR A CA 1
ATOM 653 C C . TYR A 1 90 ? 12.433 25.985 4.384 1.00 34.25 90 TYR A C 1
ATOM 655 O O . TYR A 1 90 ? 13.153 26.968 4.561 1.00 34.25 90 TYR A O 1
ATOM 663 N N . CYS A 1 91 ? 12.682 25.099 3.417 1.00 33.12 91 CYS A N 1
ATOM 664 C CA . CYS A 1 91 ? 13.763 25.288 2.452 1.00 33.12 91 CYS A CA 1
ATOM 665 C C . CYS A 1 91 ? 13.221 25.939 1.174 1.00 33.12 91 CYS A C 1
ATOM 667 O O . CYS A 1 91 ? 12.669 25.274 0.299 1.00 33.12 91 CYS A O 1
ATOM 669 N N . GLY A 1 92 ? 13.400 27.258 1.085 1.00 31.61 92 GLY A N 1
ATOM 670 C CA . GLY A 1 92 ? 13.539 27.960 -0.185 1.00 31.61 92 GLY A CA 1
ATOM 671 C C . GLY A 1 92 ? 14.973 27.803 -0.702 1.00 31.61 92 GLY A C 1
ATOM 672 O O . GLY A 1 92 ? 15.929 27.998 0.041 1.00 31.61 92 GLY A O 1
ATOM 673 N N . THR A 1 93 ? 15.080 27.395 -1.966 1.00 42.72 93 THR A N 1
ATOM 674 C CA . THR A 1 93 ? 16.230 27.425 -2.892 1.00 42.72 93 THR A CA 1
ATOM 675 C C . THR A 1 93 ? 17.613 27.846 -2.349 1.00 42.72 93 THR A C 1
ATOM 677 O O . THR A 1 93 ? 17.857 29.038 -2.192 1.00 42.72 93 THR A O 1
ATOM 680 N N . ALA A 1 94 ? 18.555 26.894 -2.217 1.00 37.47 94 ALA A N 1
ATOM 681 C CA . ALA A 1 94 ? 19.931 26.954 -2.764 1.00 37.47 94 ALA A CA 1
ATOM 682 C C . ALA A 1 94 ? 20.829 25.790 -2.274 1.00 37.47 94 ALA A C 1
ATOM 684 O O . ALA A 1 94 ? 20.787 25.394 -1.115 1.00 37.47 94 ALA A O 1
ATOM 685 N N . SER A 1 95 ? 21.720 25.334 -3.168 1.00 33.47 95 SER A N 1
ATOM 686 C CA . SER A 1 95 ? 22.808 24.342 -3.017 1.00 33.47 95 SER A CA 1
ATOM 687 C C . SER A 1 95 ? 22.414 22.854 -3.039 1.00 33.47 95 SER A C 1
ATOM 689 O O . SER A 1 95 ? 22.261 22.175 -2.029 1.00 33.47 95 SER A O 1
ATOM 691 N N . LYS A 1 96 ? 22.308 22.313 -4.259 1.00 44.34 96 LYS A N 1
ATOM 692 C CA . LYS A 1 96 ? 22.190 20.877 -4.534 1.00 44.34 96 LYS A CA 1
ATOM 693 C C . LYS A 1 96 ? 23.556 20.210 -4.300 1.00 44.34 96 LYS A C 1
ATOM 695 O O . LYS A 1 96 ? 24.300 19.954 -5.239 1.00 44.34 96 LYS A O 1
ATOM 700 N N . ILE A 1 97 ? 23.912 19.962 -3.040 1.00 42.62 97 ILE A N 1
ATOM 701 C CA . ILE A 1 97 ? 24.882 18.909 -2.729 1.00 42.62 97 ILE A CA 1
ATOM 702 C C . ILE A 1 97 ? 24.146 17.608 -3.054 1.00 42.62 97 ILE A C 1
ATOM 704 O O . ILE A 1 97 ? 23.268 17.191 -2.301 1.00 42.62 97 ILE A O 1
ATOM 708 N N . GLU A 1 98 ? 24.429 17.007 -4.213 1.00 52.72 98 GLU A N 1
ATOM 709 C CA . GLU A 1 98 ? 23.933 15.672 -4.563 1.00 52.72 98 GLU A CA 1
ATOM 710 C C . GLU A 1 98 ? 24.572 14.649 -3.620 1.00 52.72 98 GLU A C 1
ATOM 712 O O . GLU A 1 98 ? 25.566 13.989 -3.922 1.00 52.72 98 GLU A O 1
ATOM 717 N N . CYS A 1 99 ? 24.008 14.540 -2.420 1.00 58.88 99 CYS A N 1
ATOM 718 C CA . CYS A 1 99 ? 24.301 13.444 -1.524 1.00 58.88 99 CYS A CA 1
ATOM 719 C C . CYS A 1 99 ? 23.652 12.207 -2.144 1.00 58.88 99 CYS A C 1
ATOM 721 O O . CYS A 1 99 ? 22.454 11.978 -1.994 1.00 58.88 99 CYS A O 1
ATOM 723 N N . LYS A 1 100 ? 24.432 11.463 -2.933 1.00 77.25 100 LYS A N 1
ATOM 724 C CA . LYS A 1 100 ? 23.975 10.249 -3.607 1.00 77.25 100 LYS A CA 1
ATOM 725 C C . LYS A 1 100 ? 23.468 9.271 -2.550 1.00 77.25 100 LYS A C 1
ATOM 727 O O . LYS A 1 100 ? 24.265 8.712 -1.790 1.00 77.25 100 LYS A O 1
ATOM 732 N N . VAL A 1 101 ? 22.150 9.100 -2.484 1.00 86.00 101 VAL A N 1
ATOM 733 C CA . VAL A 1 101 ? 21.516 8.186 -1.536 1.00 86.00 101 VAL A CA 1
ATOM 734 C C . VAL A 1 101 ? 22.037 6.785 -1.835 1.00 86.00 101 VAL A C 1
ATOM 736 O O . VAL A 1 101 ? 21.975 6.305 -2.967 1.00 86.00 101 VAL A O 1
ATOM 739 N N . LYS A 1 102 ? 22.628 6.136 -0.830 1.00 89.56 102 LYS A N 1
ATOM 740 C CA . LYS A 1 102 ? 23.094 4.757 -0.978 1.00 89.56 102 LYS A CA 1
ATOM 741 C C . LYS A 1 102 ? 21.892 3.821 -0.841 1.00 89.56 102 LYS A C 1
ATOM 743 O O . LYS A 1 102 ? 21.166 3.96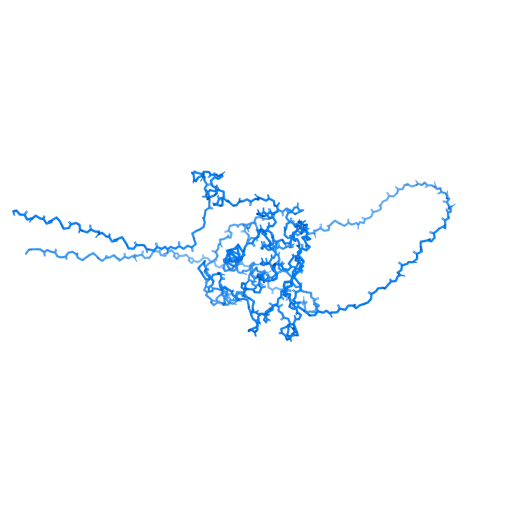3 0.145 1.00 89.56 102 LYS A O 1
ATOM 748 N N . PRO A 1 103 ? 21.710 2.852 -1.757 1.00 92.81 103 PRO A N 1
ATOM 749 C CA . PRO A 1 103 ? 20.682 1.834 -1.606 1.00 92.81 103 PRO A CA 1
ATOM 750 C C . PRO A 1 103 ? 20.855 1.107 -0.275 1.00 92.81 103 PRO A C 1
ATOM 752 O O . PRO A 1 103 ? 21.943 0.618 0.044 1.00 92.81 103 PRO A O 1
ATOM 755 N N . GLN A 1 104 ? 19.782 1.043 0.506 1.00 94.44 104 GLN A N 1
ATOM 756 C CA . GLN A 1 104 ? 19.741 0.288 1.752 1.00 94.44 104 GLN A CA 1
ATOM 757 C C . GLN A 1 104 ? 18.526 -0.631 1.726 1.00 94.44 104 GLN A C 1
ATOM 759 O O . GLN A 1 104 ? 17.412 -0.141 1.544 1.00 94.44 104 GLN A O 1
ATOM 764 N N . PRO A 1 105 ? 18.698 -1.952 1.893 1.00 95.00 105 PRO A N 1
ATOM 765 C CA . PRO A 1 105 ? 17.576 -2.874 1.833 1.00 95.00 105 PRO A CA 1
ATOM 766 C C . PRO A 1 105 ? 16.644 -2.673 3.029 1.00 95.00 105 PRO A C 1
ATOM 768 O O . PRO A 1 105 ? 17.108 -2.635 4.165 1.00 95.00 105 PRO A O 1
ATOM 771 N N . GLY A 1 106 ? 15.337 -2.606 2.784 1.00 96.69 106 GLY A N 1
ATOM 772 C CA . GLY A 1 106 ? 14.339 -2.516 3.852 1.00 96.69 106 GLY A CA 1
ATOM 773 C C . GLY A 1 106 ? 14.164 -3.829 4.623 1.00 96.69 106 GLY A C 1
ATOM 774 O O . GLY A 1 106 ? 14.613 -4.898 4.189 1.00 96.69 106 GLY A O 1
ATOM 775 N N . PHE A 1 107 ? 13.439 -3.758 5.732 1.00 96.38 107 PHE A N 1
ATOM 776 C CA . PHE A 1 107 ? 13.104 -4.834 6.657 1.00 96.38 107 PHE A CA 1
ATOM 777 C C . PHE A 1 107 ? 12.637 -6.099 5.930 1.00 96.38 107 PHE A C 1
ATOM 779 O O . PHE A 1 107 ? 13.233 -7.167 6.067 1.00 96.38 107 PHE A O 1
ATOM 786 N N . LEU A 1 108 ? 11.626 -5.992 5.060 1.00 96.12 108 LEU A N 1
ATOM 787 C CA . LEU A 1 108 ? 11.088 -7.149 4.332 1.00 96.12 108 LEU A CA 1
ATOM 788 C C . LEU A 1 108 ? 12.062 -7.756 3.326 1.00 96.12 108 LEU A C 1
ATOM 790 O O . LEU A 1 108 ? 11.998 -8.954 3.045 1.00 96.12 108 LEU A O 1
ATOM 794 N N . SER A 1 109 ? 12.933 -6.935 2.751 1.00 95.19 109 SER A N 1
ATOM 795 C CA . SER A 1 109 ? 13.957 -7.375 1.809 1.00 95.19 109 SER A CA 1
ATOM 796 C C . SER A 1 109 ? 15.001 -8.216 2.532 1.00 95.19 109 SER A C 1
ATOM 798 O O . SER A 1 109 ? 15.316 -9.321 2.095 1.00 95.19 109 SER A O 1
ATOM 800 N N . GLN A 1 110 ? 15.454 -7.743 3.695 1.00 94.75 110 GLN A N 1
ATOM 801 C CA . GLN A 1 110 ? 16.348 -8.483 4.581 1.00 94.75 110 GLN A CA 1
ATOM 802 C C . GLN A 1 110 ? 15.685 -9.770 5.087 1.00 94.75 110 GLN A C 1
ATOM 804 O O . GLN A 1 110 ? 16.219 -10.860 4.876 1.00 94.75 110 GLN A O 1
ATOM 809 N N . LEU A 1 111 ? 14.470 -9.676 5.637 1.00 93.31 111 LEU A N 1
ATOM 810 C CA . LEU A 1 111 ? 13.726 -10.818 6.167 1.00 93.31 111 LEU A CA 1
ATOM 811 C C . LEU A 1 111 ? 13.577 -11.934 5.121 1.00 93.31 111 LEU A C 1
ATOM 813 O O . LEU A 1 111 ? 13.814 -13.102 5.418 1.00 93.31 111 LEU A O 1
ATOM 817 N N . ARG A 1 112 ? 13.241 -11.593 3.872 1.00 92.94 112 ARG A N 1
ATOM 818 C CA . ARG A 1 112 ? 13.022 -12.576 2.796 1.00 92.94 112 ARG A CA 1
ATOM 819 C C . ARG A 1 112 ? 14.296 -13.183 2.214 1.00 92.94 112 ARG A C 1
ATOM 821 O O . ARG A 1 112 ? 14.188 -14.226 1.578 1.00 92.94 112 ARG A O 1
ATOM 828 N N . ARG A 1 113 ? 15.466 -12.560 2.388 1.00 90.19 113 ARG A N 1
ATOM 829 C CA . ARG A 1 113 ? 16.748 -13.165 1.981 1.00 90.19 113 ARG A CA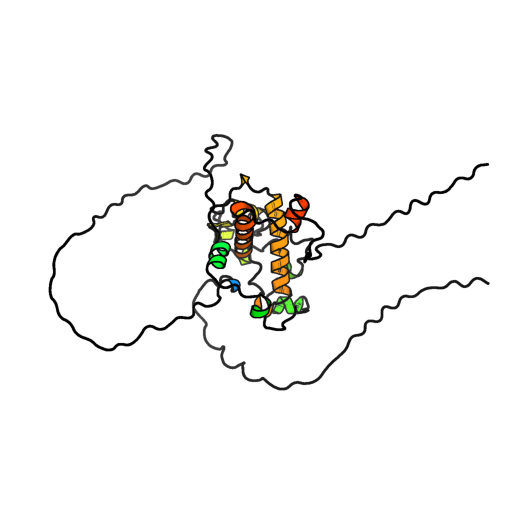 1
ATOM 830 C C . ARG A 1 113 ? 17.182 -14.272 2.933 1.00 90.19 113 ARG A C 1
ATOM 832 O O . ARG A 1 113 ? 17.785 -15.240 2.489 1.00 90.19 113 ARG A O 1
ATOM 839 N N . HIS A 1 114 ? 16.873 -14.122 4.219 1.00 86.69 114 HIS A N 1
ATOM 840 C CA . HIS A 1 114 ? 17.377 -15.011 5.265 1.00 86.69 114 HIS A CA 1
ATOM 841 C C . HIS A 1 114 ? 16.368 -16.071 5.728 1.00 86.69 114 HIS A C 1
ATOM 843 O O . HIS A 1 114 ? 16.772 -17.042 6.358 1.00 86.69 114 HIS A O 1
ATOM 849 N N . ASN A 1 115 ? 15.077 -15.924 5.410 1.00 87.81 115 ASN A N 1
ATOM 850 C CA . ASN A 1 115 ? 14.031 -16.836 5.879 1.00 87.81 115 ASN A CA 1
ATOM 851 C C . ASN A 1 115 ? 13.416 -17.671 4.756 1.00 87.81 115 ASN A C 1
ATOM 853 O O . ASN A 1 115 ? 13.219 -17.201 3.632 1.00 87.81 115 ASN A O 1
ATOM 857 N N . GLN A 1 116 ? 13.015 -18.898 5.099 1.00 86.75 116 GLN A N 1
ATOM 858 C CA . GLN A 1 116 ? 12.197 -19.714 4.210 1.00 86.75 116 GLN A CA 1
ATOM 859 C C . GLN A 1 116 ? 10.809 -19.091 4.037 1.00 86.75 116 GLN A C 1
ATOM 861 O O . GLN A 1 116 ? 10.157 -18.654 4.985 1.00 86.75 116 GLN A O 1
ATOM 866 N N . ARG A 1 117 ? 10.338 -19.051 2.789 1.00 88.25 117 ARG A N 1
ATOM 867 C CA . ARG A 1 117 ? 9.046 -18.458 2.455 1.00 88.25 117 ARG A CA 1
ATOM 868 C C . ARG A 1 117 ? 7.916 -19.454 2.704 1.00 88.25 117 ARG A C 1
ATOM 870 O O . ARG A 1 117 ? 7.796 -20.440 1.983 1.00 88.25 117 ARG A O 1
ATOM 877 N N . MET A 1 118 ? 7.025 -19.126 3.634 1.00 90.00 118 MET A N 1
ATOM 878 C CA . MET A 1 118 ? 5.767 -19.850 3.815 1.00 90.00 118 MET A CA 1
ATOM 879 C C . MET A 1 118 ? 4.779 -19.518 2.687 1.00 90.00 118 MET A C 1
ATOM 881 O O . MET A 1 118 ? 4.661 -18.360 2.261 1.00 90.00 118 MET A O 1
ATOM 885 N N . LYS A 1 119 ? 4.068 -20.528 2.172 1.00 92.00 119 LYS A N 1
ATOM 886 C CA . LYS A 1 119 ? 3.001 -20.308 1.188 1.00 92.00 119 LYS A CA 1
ATOM 887 C C . LYS A 1 119 ? 1.738 -19.879 1.923 1.00 92.00 119 LYS A C 1
ATOM 889 O O . LYS A 1 119 ? 1.449 -20.375 3.005 1.00 92.00 119 LYS A O 1
ATOM 894 N N . LEU A 1 120 ? 0.948 -19.005 1.298 1.00 91.88 120 LEU A N 1
ATOM 895 C CA . LEU A 1 120 ? -0.305 -18.534 1.893 1.00 91.88 120 LEU A CA 1
ATOM 896 C C . LEU A 1 120 ? -1.231 -19.702 2.258 1.00 91.88 120 LEU A C 1
ATOM 898 O O . LEU A 1 120 ? -1.745 -19.721 3.365 1.00 91.88 120 LEU A O 1
ATOM 902 N N . LYS A 1 121 ? -1.368 -20.691 1.363 1.00 92.38 121 LYS A N 1
ATOM 903 C CA . LYS A 1 121 ? -2.179 -21.899 1.590 1.00 92.38 121 LYS A CA 1
ATOM 904 C C . LYS A 1 121 ? -1.740 -22.707 2.819 1.00 92.38 121 LYS A C 1
ATOM 906 O O . LYS A 1 121 ? -2.584 -23.271 3.496 1.00 92.38 121 LYS A O 1
ATOM 911 N N . ASP A 1 122 ? -0.438 -22.727 3.107 1.00 93.06 122 ASP A N 1
ATOM 912 C CA . ASP A 1 122 ? 0.100 -23.459 4.253 1.00 93.06 122 ASP A CA 1
ATOM 913 C C . ASP A 1 122 ? -0.188 -22.661 5.541 1.00 93.06 122 ASP A C 1
ATOM 915 O O . ASP A 1 122 ? -0.536 -23.242 6.561 1.00 93.06 122 ASP A O 1
ATOM 919 N N . TYR A 1 123 ? -0.129 -21.321 5.473 1.00 92.62 123 TYR A N 1
ATOM 920 C CA . TYR A 1 123 ? -0.423 -20.424 6.599 1.00 92.62 123 TYR A CA 1
ATOM 921 C C . TYR A 1 123 ? -1.907 -20.403 6.990 1.00 92.62 123 TYR A C 1
ATOM 923 O O . TYR A 1 123 ? -2.234 -20.433 8.172 1.00 92.62 123 TYR A O 1
ATOM 931 N N . VAL A 1 124 ? -2.822 -20.336 6.014 1.00 92.75 124 VAL A N 1
ATOM 932 C CA . VAL A 1 124 ? -4.269 -20.304 6.305 1.00 92.75 124 VAL A CA 1
ATOM 933 C C . VAL A 1 124 ? -4.838 -21.679 6.669 1.00 92.75 124 VAL A C 1
ATOM 935 O O . VAL A 1 124 ? -5.931 -21.752 7.229 1.00 92.75 124 VAL A O 1
ATOM 938 N N . GLY A 1 125 ? -4.089 -22.746 6.387 1.00 91.31 125 GLY A N 1
ATOM 939 C CA . GLY A 1 125 ? -4.512 -24.135 6.510 1.00 91.31 125 GLY A CA 1
ATOM 940 C C . GLY A 1 125 ? -4.785 -24.758 5.141 1.00 91.31 125 GLY A C 1
ATOM 941 O O . GLY A 1 125 ? -5.454 -24.171 4.287 1.00 91.31 125 GLY A O 1
ATOM 942 N N . ASN A 1 126 ? -4.271 -25.971 4.922 1.00 83.38 126 ASN A N 1
ATOM 943 C CA . ASN A 1 126 ? -4.460 -26.682 3.659 1.00 83.38 126 ASN A CA 1
ATOM 944 C C . ASN A 1 126 ? -5.952 -26.881 3.359 1.00 83.38 126 ASN A C 1
ATOM 946 O O . ASN A 1 126 ? -6.686 -27.442 4.166 1.00 83.38 126 ASN A O 1
ATOM 950 N N . GLY A 1 127 ? -6.385 -26.433 2.179 1.00 83.75 127 GLY A N 1
ATOM 951 C CA . GLY A 1 127 ? -7.783 -26.510 1.748 1.00 83.75 127 GLY A CA 1
ATOM 952 C C . GLY A 1 127 ? -8.669 -25.361 2.239 1.00 83.75 127 GLY A C 1
ATOM 953 O O . GLY A 1 127 ? -9.823 -25.291 1.827 1.00 83.75 127 GLY A O 1
ATOM 954 N N . ALA A 1 128 ? -8.151 -24.434 3.053 1.00 90.12 128 ALA A N 1
ATOM 955 C CA . ALA A 1 128 ? -8.896 -23.241 3.434 1.00 90.12 128 ALA A CA 1
ATOM 956 C C . ALA A 1 128 ? -9.118 -22.338 2.210 1.00 90.12 128 ALA A C 1
ATOM 958 O O . ALA A 1 128 ? -8.170 -21.870 1.571 1.00 90.12 128 ALA A O 1
ATOM 959 N N . LEU A 1 129 ? -10.387 -22.096 1.889 1.00 92.19 129 LEU A N 1
ATOM 960 C CA . LEU A 1 129 ? -10.814 -21.173 0.841 1.00 92.19 129 LEU A CA 1
ATOM 961 C C . LEU A 1 129 ? -11.170 -19.808 1.451 1.00 92.19 129 LEU A C 1
ATOM 963 O O . LEU A 1 129 ? -11.499 -19.750 2.638 1.00 92.19 129 LEU A O 1
ATOM 967 N N . PRO A 1 130 ? -11.119 -18.716 0.664 1.00 94.19 130 PRO A N 1
ATOM 968 C CA . PRO A 1 130 ? -11.657 -17.425 1.084 1.00 94.19 130 PRO A CA 1
ATOM 969 C C . PRO A 1 130 ? -13.096 -17.572 1.589 1.00 94.19 130 PRO A C 1
ATOM 971 O O . PRO A 1 130 ? -13.952 -18.095 0.872 1.00 94.19 130 PRO A O 1
ATOM 974 N N . GLY A 1 131 ? -13.352 -17.137 2.821 1.00 89.88 131 GLY A N 1
ATOM 975 C CA . GLY A 1 131 ? -14.685 -17.203 3.409 1.00 89.88 131 GLY A CA 1
ATOM 976 C C . GLY A 1 131 ? -15.621 -16.134 2.845 1.00 89.88 131 GLY A C 1
ATOM 977 O O . GLY A 1 131 ? -15.181 -15.077 2.391 1.00 89.88 131 GLY A O 1
ATOM 978 N N . GLN A 1 132 ? -16.923 -16.411 2.890 1.00 92.75 132 GLN A N 1
ATOM 979 C CA . GLN A 1 132 ? -17.971 -15.420 2.654 1.00 92.75 132 GLN A CA 1
ATOM 980 C C . GLN A 1 132 ? -18.557 -15.044 4.009 1.00 92.75 132 GLN A C 1
ATOM 982 O O . GLN A 1 132 ? -19.089 -15.903 4.706 1.00 92.75 132 GLN A O 1
ATOM 987 N N . PHE A 1 133 ? -18.419 -13.777 4.382 1.00 94.44 133 PHE A N 1
ATOM 988 C CA . PHE A 1 133 ? -18.874 -13.256 5.663 1.00 94.44 133 PHE A CA 1
ATOM 989 C C . PHE A 1 133 ? -19.760 -12.040 5.423 1.00 94.44 133 PHE A C 1
ATOM 991 O O . PHE A 1 133 ? -19.492 -11.218 4.543 1.00 94.44 133 PHE A O 1
ATOM 998 N N . SER A 1 134 ? -20.801 -11.910 6.230 1.00 95.69 134 SER A N 1
ATOM 999 C CA . SER A 1 134 ? -21.566 -10.676 6.346 1.00 95.69 134 SER A CA 1
ATOM 1000 C C . SER A 1 134 ? -20.731 -9.574 7.008 1.00 95.69 134 SER A C 1
ATOM 1002 O O . SER A 1 134 ? -19.745 -9.821 7.707 1.00 95.69 134 SER A O 1
ATOM 1004 N N . THR A 1 135 ? -21.136 -8.320 6.809 1.00 95.19 135 THR A N 1
ATOM 1005 C CA . THR A 1 135 ? -20.458 -7.156 7.403 1.00 95.19 135 THR A CA 1
ATOM 1006 C C . THR A 1 135 ? -20.459 -7.202 8.936 1.00 95.19 135 THR A C 1
ATOM 1008 O O . THR A 1 135 ? -19.499 -6.761 9.572 1.00 95.19 135 THR A O 1
ATOM 1011 N N . THR A 1 136 ? -21.502 -7.778 9.538 1.00 95.69 136 THR A N 1
ATOM 1012 C CA . THR A 1 136 ? -21.631 -7.968 10.986 1.00 95.69 136 THR A CA 1
ATOM 1013 C C . THR A 1 136 ? -20.669 -9.033 11.503 1.00 95.69 136 THR A C 1
ATOM 1015 O O . THR A 1 136 ? -19.970 -8.780 12.482 1.00 95.69 136 THR A O 1
ATOM 1018 N N . GLU A 1 137 ? -20.563 -10.181 10.829 1.00 96.31 137 GLU A N 1
ATOM 1019 C CA . GLU A 1 137 ? -19.605 -11.240 11.182 1.00 96.31 137 GLU A CA 1
ATOM 1020 C C . GLU A 1 137 ? -18.158 -10.749 11.075 1.00 96.31 137 GLU A C 1
ATOM 1022 O O . GLU A 1 137 ? -17.357 -10.984 11.976 1.00 96.31 137 GLU A O 1
ATOM 1027 N N . LEU A 1 138 ? -17.823 -10.011 10.012 1.00 96.12 138 LEU A N 1
ATOM 1028 C CA . LEU A 1 138 ? -16.493 -9.416 9.848 1.00 96.12 138 LEU A CA 1
ATOM 1029 C C . LEU A 1 138 ? -16.158 -8.458 10.995 1.00 96.12 138 LEU A C 1
ATOM 1031 O O . LEU A 1 138 ? -15.062 -8.524 11.552 1.00 96.12 138 LEU A O 1
ATOM 1035 N N . SER A 1 139 ? -17.118 -7.621 11.390 1.00 94.75 139 SER A N 1
ATOM 1036 C CA . SER A 1 139 ? -16.950 -6.696 12.516 1.00 94.75 139 SER A CA 1
ATOM 1037 C C . SER A 1 139 ? -16.735 -7.444 13.838 1.00 94.75 139 SER A C 1
ATOM 1039 O O . SER A 1 139 ? -15.857 -7.079 14.616 1.00 94.75 139 SER A O 1
ATOM 1041 N N . GLN A 1 140 ? -17.481 -8.530 14.075 1.00 95.50 140 GLN A N 1
ATOM 1042 C CA . GLN A 1 140 ? -17.313 -9.393 15.254 1.00 95.50 140 GLN A CA 1
ATOM 1043 C C . GLN A 1 140 ? -15.956 -10.106 15.277 1.00 95.50 140 GLN A C 1
ATOM 1045 O O . GLN A 1 140 ? -15.401 -10.344 16.347 1.00 95.50 140 GLN A O 1
ATOM 1050 N N . LEU A 1 141 ? -15.402 -10.420 14.105 1.00 94.88 141 LEU A N 1
ATOM 1051 C CA . LEU A 1 141 ? -14.074 -11.017 13.956 1.00 94.88 141 LEU A CA 1
ATOM 1052 C C . LEU A 1 141 ? -12.935 -9.981 13.992 1.00 94.88 141 LEU A C 1
ATOM 1054 O O . LEU A 1 141 ? -11.777 -10.357 13.831 1.00 94.88 141 LEU A O 1
ATOM 1058 N N . GLY A 1 142 ? -13.239 -8.700 14.225 1.00 92.62 142 GLY A N 1
ATOM 1059 C CA . GLY A 1 142 ? -12.246 -7.638 14.403 1.00 92.62 142 GLY A CA 1
ATOM 1060 C C . GLY A 1 142 ? -11.815 -6.934 13.115 1.00 92.62 142 GLY A C 1
ATOM 1061 O O . GLY A 1 142 ? -10.841 -6.182 13.130 1.00 92.62 142 GLY A O 1
ATOM 1062 N N . VAL A 1 143 ? -12.521 -7.147 12.002 1.00 94.19 143 VAL A N 1
ATOM 1063 C CA . VAL A 1 143 ? -12.277 -6.412 10.757 1.00 94.19 143 VAL A CA 1
ATOM 1064 C C . VAL A 1 143 ? -12.952 -5.046 10.833 1.00 94.19 143 VAL A C 1
ATOM 1066 O O . VAL A 1 143 ? -14.131 -4.937 11.166 1.00 94.19 143 VAL A O 1
ATOM 1069 N N . SER A 1 144 ? -12.212 -3.981 10.522 1.00 92.06 144 SER A N 1
ATOM 1070 C CA . SER A 1 144 ? -12.741 -2.626 10.664 1.00 92.06 144 SER A CA 1
ATOM 1071 C C . SER A 1 144 ? -13.784 -2.295 9.581 1.00 92.06 144 SER A C 1
ATOM 1073 O O . SER A 1 144 ? -13.586 -2.662 8.420 1.00 92.06 144 SER A O 1
ATOM 1075 N N . PRO A 1 145 ? -14.868 -1.559 9.898 1.00 91.56 145 PRO A N 1
ATOM 1076 C CA . PRO A 1 145 ? -15.892 -1.202 8.910 1.00 91.56 145 PRO A CA 1
ATOM 1077 C C . PRO A 1 145 ? -15.340 -0.432 7.707 1.00 91.56 145 PRO A C 1
ATOM 1079 O O . PRO A 1 145 ? -15.774 -0.644 6.575 1.00 91.56 145 PRO A O 1
ATOM 1082 N N . GLU A 1 146 ? -14.342 0.427 7.934 1.00 92.00 146 GLU A N 1
ATOM 1083 C CA . GLU A 1 146 ? -13.696 1.192 6.867 1.00 92.00 146 GLU A CA 1
ATOM 1084 C C . GLU A 1 146 ? -12.987 0.258 5.876 1.00 92.00 146 GLU A C 1
ATOM 1086 O O . GLU A 1 146 ? -13.067 0.468 4.666 1.00 92.00 146 GLU A O 1
ATOM 1091 N N . LEU A 1 147 ? -12.356 -0.810 6.378 1.00 94.06 147 LEU A N 1
ATOM 1092 C CA . LEU A 1 147 ? -11.680 -1.824 5.575 1.00 94.06 147 LEU A CA 1
ATOM 1093 C C . LEU A 1 147 ? -12.673 -2.656 4.754 1.00 94.06 147 LEU A C 1
ATOM 1095 O O . LEU A 1 147 ? -12.401 -2.939 3.590 1.00 94.06 147 LEU A O 1
ATOM 1099 N N . ILE A 1 148 ? -13.829 -3.021 5.322 1.00 95.06 148 ILE A N 1
ATOM 1100 C CA . ILE A 1 148 ? -14.848 -3.841 4.634 1.00 95.06 148 ILE A CA 1
ATOM 1101 C C . ILE A 1 148 ? -15.348 -3.151 3.354 1.00 95.06 148 ILE A C 1
ATOM 1103 O O . ILE A 1 148 ? -15.630 -3.811 2.357 1.00 95.06 148 ILE A O 1
ATOM 1107 N N . SER A 1 149 ? -15.417 -1.817 3.359 1.00 95.12 149 SER A N 1
ATOM 1108 C CA . SER A 1 149 ? -15.838 -1.020 2.199 1.00 95.12 149 SER A CA 1
ATOM 1109 C C . SER A 1 149 ? -14.774 -0.888 1.097 1.00 95.12 149 SER A C 1
ATOM 1111 O O . SER A 1 149 ? -15.041 -0.305 0.041 1.00 95.12 149 SER A O 1
ATOM 1113 N N . VAL A 1 150 ? -13.558 -1.397 1.323 1.00 97.44 150 VAL A N 1
ATOM 1114 C CA . VAL A 1 150 ? -12.447 -1.258 0.380 1.00 97.44 150 VAL A CA 1
ATOM 1115 C C . VAL A 1 150 ? -12.673 -2.129 -0.849 1.00 97.44 150 VAL A C 1
ATOM 1117 O O . VAL A 1 150 ? -12.843 -3.344 -0.789 1.00 97.44 150 VAL A O 1
ATOM 1120 N N . THR A 1 151 ? -12.574 -1.488 -2.001 1.00 96.94 151 THR A N 1
ATOM 1121 C CA . THR A 1 151 ? -12.637 -2.089 -3.325 1.00 96.94 151 THR A CA 1
ATOM 1122 C C . THR A 1 151 ? -11.389 -1.715 -4.113 1.00 96.94 151 THR A C 1
ATOM 1124 O O . THR A 1 151 ? -10.622 -0.819 -3.751 1.00 96.94 151 THR A O 1
ATOM 1127 N N . SER A 1 152 ? -11.189 -2.371 -5.249 1.00 97.06 152 SER A N 1
ATOM 1128 C CA . SER A 1 152 ? -10.114 -2.029 -6.176 1.00 97.06 152 SER A CA 1
ATOM 1129 C C . SER A 1 152 ? -10.164 -0.581 -6.659 1.00 97.06 152 SER A C 1
ATOM 1131 O O . SER A 1 152 ? -9.113 -0.045 -7.006 1.00 97.06 152 SER A O 1
ATOM 1133 N N . SER A 1 153 ? -11.338 0.054 -6.739 1.00 96.56 153 SER A N 1
ATOM 1134 C CA . SER A 1 153 ? -11.505 1.422 -7.244 1.00 96.56 153 SER A CA 1
ATOM 1135 C C . SER A 1 153 ? -11.236 2.480 -6.175 1.00 96.56 153 SER A C 1
ATOM 1137 O O . SER A 1 153 ? -10.573 3.469 -6.478 1.00 96.56 153 SER A O 1
ATOM 1139 N N . ASN A 1 154 ? -11.675 2.262 -4.931 1.00 97.44 154 ASN A N 1
ATOM 1140 C CA . ASN A 1 154 ? -11.538 3.247 -3.851 1.00 97.44 154 ASN A CA 1
ATOM 1141 C C . ASN A 1 154 ? -10.262 3.088 -2.999 1.00 97.44 154 ASN A C 1
ATOM 1143 O O . ASN A 1 154 ? -9.910 4.009 -2.267 1.00 97.44 154 ASN A O 1
ATOM 1147 N N . ALA A 1 155 ? -9.528 1.973 -3.116 1.00 98.06 155 ALA A N 1
ATOM 1148 C CA . ALA A 1 155 ? -8.349 1.699 -2.288 1.00 98.06 155 ALA A CA 1
ATOM 1149 C C . ALA A 1 155 ? -7.245 2.769 -2.377 1.00 98.06 155 ALA A C 1
ATOM 1151 O O . ALA A 1 155 ? -6.466 2.925 -1.442 1.00 98.06 155 ALA A O 1
ATOM 1152 N N . GLY A 1 156 ? -7.169 3.520 -3.483 1.00 97.69 156 GLY A N 1
ATOM 1153 C CA . GLY A 1 156 ? -6.220 4.631 -3.630 1.00 97.69 156 GLY A CA 1
ATOM 1154 C C . GLY A 1 156 ? -6.510 5.823 -2.710 1.00 97.69 156 GLY A C 1
ATOM 1155 O O . GLY A 1 156 ? -5.610 6.606 -2.431 1.00 97.69 156 GLY A O 1
ATOM 1156 N N . SER A 1 157 ? -7.742 5.930 -2.213 1.00 97.75 157 SER A N 1
ATOM 1157 C CA . SER A 1 157 ? -8.218 7.003 -1.334 1.00 97.75 157 SER A CA 1
ATOM 1158 C C . SER A 1 157 ? -8.489 6.518 0.092 1.00 97.75 157 SER A C 1
ATOM 1160 O O . SER A 1 157 ? -9.090 7.246 0.879 1.00 97.75 157 SER A O 1
ATOM 1162 N N . PHE A 1 158 ? -8.079 5.293 0.431 1.00 98.00 158 PHE A N 1
ATOM 1163 C CA . PHE A 1 158 ? -8.236 4.754 1.778 1.00 98.00 158 PHE A CA 1
ATOM 1164 C C . PHE A 1 158 ? -7.497 5.614 2.810 1.00 98.00 158 PHE A C 1
ATOM 1166 O O . PHE A 1 158 ? -6.476 6.239 2.516 1.00 98.00 158 PHE A O 1
ATOM 1173 N N . ARG A 1 159 ? -8.029 5.665 4.033 1.00 96.94 159 ARG A N 1
ATOM 1174 C CA . ARG A 1 159 ? -7.449 6.437 5.132 1.00 96.94 159 ARG A CA 1
ATOM 1175 C C . ARG A 1 159 ? -7.527 5.635 6.418 1.00 96.94 159 ARG A C 1
ATOM 1177 O O . ARG A 1 159 ? -8.568 5.084 6.762 1.00 96.94 159 ARG A O 1
ATOM 1184 N N . PHE A 1 160 ? -6.415 5.592 7.133 1.00 95.69 160 PHE A N 1
ATOM 1185 C CA . PHE A 1 160 ? -6.321 4.987 8.449 1.00 95.69 160 PHE A CA 1
ATOM 1186 C C . PHE A 1 160 ? -6.795 5.982 9.507 1.00 95.69 160 PHE A C 1
ATOM 1188 O O . PHE A 1 160 ? -6.397 7.148 9.492 1.00 95.69 160 PHE A O 1
ATOM 1195 N N . SER A 1 161 ? -7.577 5.504 10.473 1.00 93.00 161 SER A N 1
ATOM 1196 C CA . SER A 1 161 ? -7.876 6.267 11.686 1.00 93.00 161 SER A CA 1
ATOM 1197 C C . SER A 1 161 ? -6.620 6.336 12.550 1.00 93.00 161 SER A C 1
ATOM 1199 O O . SER A 1 161 ? -6.219 5.325 13.129 1.00 93.00 161 SER A O 1
ATOM 1201 N N . GLY A 1 162 ? -6.010 7.515 12.672 1.00 89.50 162 GLY A N 1
ATOM 1202 C CA . GLY A 1 162 ? -4.767 7.691 13.422 1.00 89.50 162 GLY A CA 1
ATOM 1203 C C . GLY A 1 162 ? -4.892 7.274 14.886 1.00 89.50 162 GLY A C 1
ATOM 1204 O O . GLY A 1 162 ? -3.987 6.639 15.414 1.00 89.50 162 GLY A O 1
ATOM 1205 N N . ARG A 1 163 ? -6.062 7.470 15.504 1.00 90.38 163 ARG A N 1
ATOM 1206 C CA . ARG A 1 163 ? -6.359 7.015 16.878 1.00 90.38 163 ARG A CA 1
ATOM 1207 C C . ARG A 1 163 ? -6.141 5.513 17.119 1.00 90.38 163 ARG A C 1
ATOM 1209 O O . ARG A 1 163 ? -6.000 5.103 18.261 1.00 90.38 163 ARG A O 1
ATOM 1216 N N . LYS A 1 164 ? -6.127 4.685 16.063 1.00 89.81 164 LYS A N 1
ATOM 1217 C CA . LYS A 1 164 ? -5.857 3.237 16.163 1.00 89.81 164 LYS A CA 1
ATOM 1218 C C . LYS A 1 164 ? -4.356 2.914 16.231 1.00 89.81 164 LYS A C 1
ATOM 1220 O O . LYS A 1 164 ? -4.002 1.816 16.642 1.00 89.81 164 LYS A O 1
ATOM 1225 N N . TYR A 1 165 ? -3.486 3.835 15.811 1.00 88.69 165 TYR A N 1
ATOM 1226 C CA . TYR A 1 165 ? -2.052 3.577 15.612 1.00 88.69 165 TYR A CA 1
ATOM 1227 C C . TYR A 1 165 ? -1.134 4.553 16.360 1.00 88.69 165 TYR A C 1
ATOM 1229 O O . TYR A 1 165 ? 0.024 4.226 16.609 1.00 88.69 165 TYR A O 1
ATOM 1237 N N . PHE A 1 166 ? -1.638 5.726 16.736 1.00 88.94 166 PHE A N 1
ATOM 1238 C CA . PHE A 1 166 ? -0.909 6.750 17.477 1.00 88.94 166 PHE A CA 1
ATOM 1239 C C . PHE A 1 166 ? -1.464 6.878 18.895 1.00 88.94 166 PHE A C 1
ATOM 1241 O O . PHE A 1 166 ? -2.666 6.726 19.114 1.00 88.94 166 PHE A O 1
ATOM 1248 N N . SER A 1 167 ? -0.591 7.184 19.857 1.00 88.00 167 SER A N 1
ATOM 1249 C CA . SER A 1 167 ? -1.032 7.631 21.179 1.00 88.00 167 SER A CA 1
ATOM 1250 C C . SER A 1 167 ? -1.555 9.068 21.108 1.00 88.00 167 SER A C 1
ATOM 1252 O O . SER A 1 167 ? -1.149 9.840 20.240 1.00 88.00 167 SER A O 1
ATOM 1254 N N . GLU A 1 168 ? -2.408 9.454 22.057 1.00 85.44 168 GLU A N 1
ATOM 1255 C CA . GLU A 1 168 ? -2.983 10.807 22.103 1.00 85.44 168 GLU A CA 1
ATOM 1256 C C . GLU A 1 168 ? -1.908 11.906 22.171 1.00 85.44 168 GLU A C 1
ATOM 1258 O O . GLU A 1 168 ? -2.025 12.948 21.530 1.00 85.44 168 GLU A O 1
ATOM 1263 N N . ALA A 1 169 ? -0.810 11.634 22.884 1.00 84.00 169 ALA A N 1
ATOM 1264 C CA . ALA A 1 169 ? 0.338 12.533 22.965 1.00 84.00 169 ALA A CA 1
ATOM 1265 C C . ALA A 1 169 ? 0.998 12.765 21.596 1.00 84.00 169 ALA A C 1
ATOM 1267 O O . ALA A 1 169 ? 1.387 13.884 21.291 1.00 84.00 169 ALA A O 1
ATOM 1268 N N . VAL A 1 170 ? 1.090 11.724 20.763 1.00 84.50 170 VAL A N 1
ATOM 1269 C CA . VAL A 1 170 ? 1.664 11.811 19.412 1.00 84.50 170 VAL A CA 1
ATOM 1270 C C . VAL A 1 170 ? 0.703 12.500 18.447 1.00 84.50 170 VAL A C 1
ATOM 1272 O O . VAL A 1 170 ? 1.144 13.245 17.587 1.00 84.50 170 VAL A O 1
ATOM 1275 N N . LEU A 1 171 ? -0.608 12.300 18.599 1.00 82.19 171 LEU A N 1
ATOM 1276 C CA . LEU A 1 171 ? -1.610 13.016 17.799 1.00 82.19 171 LEU A CA 1
ATOM 1277 C C . LEU A 1 171 ? -1.656 14.517 18.107 1.00 82.19 171 LEU A C 1
ATOM 1279 O O . LEU A 1 171 ? -2.006 15.302 17.233 1.00 82.19 171 LEU A O 1
ATOM 1283 N N . SER A 1 172 ? -1.318 14.896 19.341 1.00 80.06 172 SER A N 1
ATOM 1284 C CA . SER A 1 172 ? -1.266 16.291 19.796 1.00 80.06 172 SER A CA 1
ATOM 1285 C C . SER A 1 172 ? 0.107 16.941 19.594 1.00 80.06 172 SER A C 1
ATOM 1287 O O . SER A 1 172 ? 0.260 18.137 19.836 1.00 80.06 172 SER A O 1
ATOM 1289 N N . SER A 1 173 ? 1.111 16.155 19.204 1.00 80.50 173 SER A N 1
ATOM 1290 C CA . SER A 1 173 ? 2.486 16.595 18.987 1.00 80.50 173 SER A CA 1
ATOM 1291 C C . SER A 1 173 ? 2.782 16.695 17.493 1.00 80.50 173 SER A C 1
ATOM 1293 O O . SER A 1 173 ? 2.230 15.961 16.679 1.00 80.50 173 SER A O 1
ATOM 1295 N N . GLU A 1 174 ? 3.721 17.566 17.130 1.00 77.88 174 GLU A N 1
ATOM 1296 C CA . GLU A 1 174 ? 4.315 17.583 15.785 1.00 77.88 174 GLU A CA 1
ATOM 1297 C C . GLU A 1 174 ? 5.310 16.419 15.584 1.00 77.88 174 GLU A C 1
ATOM 1299 O O . GLU A 1 174 ? 5.791 16.166 14.475 1.00 77.88 174 GLU A O 1
ATOM 1304 N N . GLU A 1 175 ? 5.636 15.687 16.654 1.00 80.88 175 GLU A N 1
ATOM 1305 C CA . GLU A 1 175 ? 6.506 14.517 16.603 1.00 80.88 175 GLU A CA 1
ATOM 1306 C C . GLU A 1 175 ? 5.786 13.329 15.951 1.00 80.88 175 GLU A C 1
ATOM 1308 O O . GLU A 1 175 ? 4.833 12.773 16.492 1.00 80.88 175 GLU A O 1
ATOM 1313 N N . GLY A 1 176 ? 6.259 12.912 14.775 1.00 87.44 176 GLY A N 1
ATOM 1314 C CA . GLY A 1 176 ? 5.767 11.712 14.101 1.00 87.44 176 GLY A CA 1
ATOM 1315 C C . GLY A 1 176 ? 6.306 10.414 14.713 1.00 87.44 176 GLY A C 1
ATOM 1316 O O . GLY A 1 176 ? 7.237 10.400 15.518 1.00 87.44 176 GLY A O 1
ATOM 1317 N N . VAL A 1 177 ? 5.752 9.280 14.285 1.00 92.06 177 VAL A N 1
ATOM 1318 C CA . VAL A 1 177 ? 6.195 7.945 14.718 1.00 92.06 177 VAL A CA 1
ATOM 1319 C C . VAL A 1 177 ? 7.231 7.395 13.758 1.00 92.06 177 VAL A C 1
ATOM 1321 O O . VAL A 1 177 ? 7.004 7.346 12.549 1.00 92.06 177 VAL A O 1
ATOM 1324 N N . ARG A 1 178 ? 8.357 6.920 14.299 1.00 93.62 178 ARG A N 1
ATOM 1325 C CA . ARG A 1 178 ? 9.322 6.145 13.515 1.00 93.62 178 ARG A CA 1
ATOM 1326 C C . ARG A 1 178 ? 8.731 4.798 13.108 1.00 93.62 178 ARG A C 1
ATOM 1328 O O . ARG A 1 178 ? 8.256 4.043 13.950 1.00 93.62 178 ARG A O 1
ATOM 1335 N N . THR A 1 179 ? 8.807 4.533 11.815 1.00 94.88 179 THR A N 1
ATOM 1336 C CA . THR A 1 179 ? 8.403 3.284 11.159 1.00 94.88 179 THR A CA 1
ATOM 1337 C C . THR A 1 179 ? 9.560 2.290 11.149 1.00 94.88 179 THR A C 1
ATOM 1339 O O . THR A 1 179 ? 10.710 2.684 11.365 1.00 94.88 179 THR A O 1
ATOM 1342 N N . GLU A 1 180 ? 9.274 1.018 10.879 1.00 94.75 180 GLU A N 1
ATOM 1343 C CA . GLU A 1 180 ? 10.266 -0.070 10.915 1.00 94.75 180 GLU A CA 1
ATOM 1344 C C . GLU A 1 180 ? 11.472 0.187 9.988 1.00 94.75 180 GLU A C 1
ATOM 1346 O O . GLU A 1 180 ? 12.618 -0.038 10.366 1.00 94.75 180 GLU A O 1
ATOM 1351 N N . ASP A 1 181 ? 11.235 0.745 8.795 1.00 95.12 181 ASP A N 1
ATOM 1352 C CA . ASP A 1 181 ? 12.289 1.091 7.826 1.00 95.12 181 ASP A CA 1
ATOM 1353 C C . ASP A 1 181 ? 12.950 2.466 8.090 1.00 95.12 181 ASP A C 1
ATOM 1355 O O . ASP A 1 181 ? 13.773 2.945 7.305 1.00 95.12 181 ASP A O 1
ATOM 1359 N N . GLY A 1 182 ? 12.609 3.124 9.201 1.00 92.62 182 GLY A N 1
ATOM 1360 C CA . GLY A 1 182 ? 13.232 4.368 9.660 1.00 92.62 182 GLY A CA 1
ATOM 1361 C C . GLY A 1 182 ? 12.610 5.664 9.130 1.00 92.62 182 GLY A C 1
ATOM 1362 O O . GLY A 1 182 ? 13.090 6.739 9.485 1.00 92.62 182 GLY A O 1
ATOM 1363 N N . GLY A 1 183 ? 11.546 5.595 8.324 1.00 93.69 183 GLY A N 1
ATOM 1364 C CA . GLY A 1 183 ? 10.750 6.770 7.948 1.00 93.69 183 GLY A CA 1
ATOM 1365 C C . GLY A 1 183 ? 9.930 7.311 9.124 1.00 93.69 183 GLY A C 1
ATOM 1366 O O . GLY A 1 183 ? 9.673 6.585 10.087 1.00 93.69 183 GLY A O 1
ATOM 1367 N N . VAL A 1 184 ? 9.491 8.568 9.047 1.00 94.62 184 VAL A N 1
ATOM 1368 C CA . VAL A 1 184 ? 8.679 9.212 10.093 1.00 94.62 184 VAL A CA 1
ATOM 1369 C C . VAL A 1 184 ? 7.257 9.447 9.591 1.00 94.62 184 VAL A C 1
ATOM 1371 O O . VAL A 1 184 ? 7.036 10.149 8.607 1.00 94.62 184 VAL A O 1
ATOM 1374 N N . LEU A 1 185 ? 6.280 8.848 10.270 1.00 95.56 185 LEU A N 1
ATOM 1375 C CA . LEU A 1 185 ? 4.868 8.938 9.928 1.00 95.56 185 LEU A CA 1
ATOM 1376 C C . LEU A 1 185 ? 4.144 9.940 10.828 1.00 95.56 185 LEU A C 1
ATOM 1378 O O . LEU A 1 185 ? 4.091 9.768 12.044 1.00 95.56 185 LEU A O 1
ATOM 1382 N N . HIS A 1 186 ? 3.528 10.942 10.208 1.00 93.19 186 HIS A N 1
ATOM 1383 C CA . HIS A 1 186 ? 2.707 11.949 10.880 1.00 93.19 186 HIS A CA 1
ATOM 1384 C C . HIS A 1 186 ? 1.225 11.711 10.580 1.00 93.19 186 HIS A C 1
ATOM 1386 O O . HIS A 1 186 ? 0.871 11.330 9.460 1.00 93.19 186 HIS A O 1
ATOM 1392 N N . ALA A 1 187 ? 0.356 11.965 11.558 1.00 92.81 187 ALA A N 1
ATOM 1393 C CA . ALA A 1 187 ? -1.076 12.066 11.307 1.00 92.81 187 ALA A CA 1
ATOM 1394 C C . ALA A 1 187 ? -1.396 13.374 10.558 1.00 92.81 187 ALA A C 1
ATOM 1396 O O . ALA A 1 187 ? -0.670 14.360 10.662 1.00 92.81 187 ALA A O 1
ATOM 1397 N N . GLY A 1 188 ? -2.464 13.379 9.759 1.00 91.19 188 GLY A N 1
ATOM 1398 C CA . GLY A 1 188 ? -3.017 14.613 9.204 1.00 91.19 188 GLY A CA 1
ATOM 1399 C C . GLY A 1 188 ? -3.690 15.461 10.286 1.00 91.19 188 GLY A C 1
ATOM 1400 O O . GLY A 1 188 ? -3.976 14.969 11.376 1.00 91.19 188 GLY A O 1
ATOM 1401 N N . ALA A 1 189 ? -4.006 16.717 9.962 1.00 90.12 189 ALA A N 1
ATOM 1402 C CA . ALA A 1 189 ? -4.693 17.638 10.877 1.00 90.12 189 ALA A CA 1
ATOM 1403 C C . ALA A 1 189 ? -6.071 17.124 11.346 1.00 90.12 189 ALA A C 1
ATOM 1405 O O . ALA A 1 189 ? -6.568 17.513 12.395 1.00 90.12 189 ALA A O 1
ATOM 1406 N N . ASP A 1 190 ? -6.683 16.219 10.583 1.00 91.31 190 ASP A N 1
ATOM 1407 C CA . ASP A 1 190 ? -7.932 15.539 10.926 1.00 91.31 190 ASP A CA 1
ATOM 1408 C C . ASP A 1 190 ? -7.725 14.213 11.682 1.00 91.31 190 ASP A C 1
ATOM 1410 O O . ASP A 1 190 ? -8.646 13.405 11.819 1.00 91.31 190 ASP A O 1
ATOM 1414 N N . GLY A 1 191 ? -6.502 13.952 12.148 1.00 90.88 191 GLY A N 1
ATOM 1415 C CA . GLY A 1 191 ? -6.137 12.747 12.884 1.00 90.88 191 GLY A CA 1
ATOM 1416 C C . GLY A 1 191 ? -6.130 11.475 12.035 1.00 90.88 191 GLY A C 1
ATOM 1417 O O . GLY A 1 191 ? -6.090 10.377 12.591 1.00 90.88 191 GLY A O 1
ATOM 1418 N N . CYS A 1 192 ? -6.181 11.581 10.704 1.00 94.06 192 CYS A N 1
ATOM 1419 C CA . CYS A 1 192 ? -6.163 10.439 9.793 1.00 94.06 192 CYS A CA 1
ATOM 1420 C C . CYS A 1 192 ? -4.838 10.341 9.026 1.00 94.06 192 CYS A C 1
ATOM 1422 O O . CYS A 1 192 ? -4.162 11.334 8.772 1.00 94.06 192 CYS A O 1
ATOM 1424 N N . VAL A 1 193 ? -4.478 9.130 8.603 1.00 96.38 193 VAL A N 1
ATOM 1425 C CA . VAL A 1 193 ? -3.308 8.875 7.748 1.00 96.38 193 VAL A CA 1
ATOM 1426 C C . VAL A 1 193 ? -3.796 8.378 6.397 1.00 96.38 193 VAL A C 1
ATOM 1428 O O . VAL A 1 193 ? -4.353 7.289 6.298 1.00 96.38 193 VAL A O 1
ATOM 1431 N N . GLY A 1 194 ? -3.622 9.186 5.355 1.00 96.94 194 GLY A N 1
ATOM 1432 C CA . GLY A 1 194 ? -3.942 8.817 3.977 1.00 96.94 194 GLY A CA 1
ATOM 1433 C C . GLY A 1 194 ? -2.694 8.658 3.115 1.00 96.94 194 GLY A C 1
ATOM 1434 O O . GLY A 1 194 ? -1.568 8.604 3.614 1.00 96.94 194 GLY A O 1
ATOM 1435 N N . LEU A 1 195 ? -2.905 8.630 1.798 1.00 98.06 195 LEU A N 1
ATOM 1436 C CA . LEU A 1 195 ? -1.837 8.569 0.799 1.00 98.06 195 LEU A CA 1
ATOM 1437 C C . LEU A 1 195 ? -0.770 9.652 1.011 1.00 98.06 195 LEU A C 1
ATOM 1439 O O . LEU A 1 195 ? 0.415 9.355 0.939 1.00 98.06 195 LEU A O 1
ATOM 1443 N N . GLU A 1 196 ? -1.177 10.882 1.314 1.00 97.38 196 GLU A N 1
ATOM 1444 C CA . GLU A 1 196 ? -0.260 12.010 1.483 1.00 97.38 196 GLU A CA 1
ATOM 1445 C C . GLU A 1 196 ? 0.707 11.800 2.664 1.00 97.38 196 GLU A C 1
ATOM 1447 O O . GLU A 1 196 ? 1.921 11.950 2.524 1.00 97.38 196 GLU A O 1
ATOM 1452 N N . GLN A 1 197 ? 0.189 11.386 3.824 1.00 97.25 197 GLN A N 1
ATOM 1453 C CA . GLN A 1 197 ? 1.005 11.084 5.005 1.00 97.25 197 GLN A CA 1
ATOM 1454 C C . GLN A 1 197 ? 1.935 9.890 4.746 1.00 97.25 197 GLN A C 1
ATOM 1456 O O . GLN A 1 197 ? 3.111 9.937 5.106 1.00 97.25 197 GLN A O 1
ATOM 1461 N N . ILE A 1 198 ? 1.435 8.849 4.068 1.00 98.06 198 ILE A N 1
ATOM 1462 C CA . ILE A 1 198 ? 2.232 7.681 3.669 1.00 98.06 198 ILE A CA 1
ATOM 1463 C C . ILE A 1 198 ? 3.342 8.074 2.691 1.00 98.06 198 ILE A C 1
ATOM 1465 O O . ILE A 1 198 ? 4.469 7.609 2.835 1.00 98.06 198 ILE A O 1
ATOM 1469 N N . GLN A 1 199 ? 3.057 8.950 1.728 1.00 97.94 199 GLN A N 1
ATOM 1470 C CA . GLN A 1 199 ? 4.040 9.453 0.775 1.00 97.94 199 GLN A CA 1
ATOM 1471 C C . GLN A 1 199 ? 5.165 10.203 1.491 1.00 97.94 199 GLN A C 1
ATOM 1473 O O . GLN A 1 199 ? 6.332 9.888 1.266 1.00 97.94 199 GLN A O 1
ATOM 1478 N N . ARG A 1 200 ? 4.843 11.144 2.391 1.00 96.56 200 ARG A N 1
ATOM 1479 C CA . ARG A 1 200 ? 5.872 11.872 3.155 1.00 96.56 200 ARG A CA 1
ATOM 1480 C C . ARG A 1 200 ? 6.721 10.929 4.011 1.00 96.56 200 ARG A C 1
ATOM 1482 O O . ARG A 1 200 ? 7.947 11.008 3.966 1.00 96.56 200 ARG A O 1
ATOM 1489 N N . ALA A 1 201 ? 6.082 9.997 4.720 1.00 97.06 201 ALA A N 1
ATOM 1490 C CA . ALA A 1 201 ? 6.783 9.004 5.530 1.00 97.06 201 ALA A CA 1
ATOM 1491 C C . ALA A 1 201 ? 7.729 8.148 4.678 1.00 97.06 201 ALA A C 1
ATOM 1493 O O . ALA A 1 201 ? 8.897 7.959 5.024 1.00 97.06 201 ALA A O 1
ATOM 1494 N N . PHE A 1 202 ? 7.255 7.695 3.519 1.00 98.00 202 PHE A N 1
ATOM 1495 C CA . PHE A 1 202 ? 8.042 6.882 2.608 1.00 98.00 202 PHE A CA 1
ATOM 1496 C C . PHE A 1 202 ? 9.261 7.627 2.051 1.00 98.00 202 PHE A C 1
ATOM 1498 O O . PHE A 1 202 ? 10.359 7.083 2.053 1.00 98.00 202 PHE A O 1
ATOM 1505 N N . LEU A 1 203 ? 9.106 8.888 1.645 1.00 96.50 203 LEU A N 1
ATOM 1506 C CA . LEU A 1 203 ? 10.221 9.694 1.132 1.00 96.50 203 LEU A CA 1
ATOM 1507 C C . LEU A 1 203 ? 11.247 10.067 2.215 1.00 96.50 203 LEU A C 1
ATOM 1509 O O . LEU A 1 203 ? 12.395 10.345 1.890 1.00 96.50 203 LEU A O 1
ATOM 1513 N N . SER A 1 204 ? 10.859 10.039 3.495 1.00 94.75 204 SER A N 1
ATOM 1514 C CA . SER A 1 204 ? 11.786 10.197 4.629 1.00 94.75 204 SER A CA 1
ATOM 1515 C C . SER A 1 204 ? 12.512 8.903 5.031 1.00 94.75 204 SER A C 1
ATOM 1517 O O . SER A 1 204 ? 13.348 8.915 5.931 1.00 94.75 204 SER A O 1
ATOM 1519 N N . THR A 1 205 ? 12.177 7.774 4.401 1.00 96.12 205 THR A N 1
ATOM 1520 C CA . THR A 1 205 ? 12.740 6.459 4.731 1.00 96.12 205 THR A CA 1
ATOM 1521 C C . THR A 1 205 ? 14.185 6.349 4.244 1.00 96.12 205 THR A C 1
ATOM 1523 O O . THR A 1 205 ? 14.521 6.756 3.131 1.00 96.12 205 THR A O 1
ATOM 1526 N N . SER A 1 206 ? 15.057 5.754 5.060 1.00 92.56 206 SER A N 1
ATOM 1527 C CA . SER A 1 206 ? 16.472 5.597 4.707 1.00 92.56 206 SER A CA 1
ATOM 1528 C C . SER A 1 206 ? 16.650 4.712 3.469 1.00 92.56 206 SER A C 1
ATOM 1530 O O . SER A 1 206 ? 15.987 3.687 3.301 1.00 92.56 206 SER A O 1
ATOM 1532 N N . GLY A 1 207 ? 17.553 5.125 2.578 1.00 93.44 207 GLY A N 1
ATOM 1533 C CA . GLY A 1 207 ? 17.824 4.425 1.321 1.00 93.44 207 GLY A CA 1
ATOM 1534 C C . GLY A 1 207 ? 16.779 4.630 0.220 1.00 93.44 207 GLY A C 1
ATOM 1535 O O . GLY A 1 207 ? 16.933 4.033 -0.839 1.00 93.44 207 GLY A O 1
ATOM 1536 N N . VAL A 1 208 ? 15.742 5.449 0.438 1.00 96.19 208 VAL A N 1
ATOM 1537 C CA . VAL A 1 208 ? 14.809 5.858 -0.622 1.00 96.19 208 VAL A CA 1
ATOM 1538 C C . VAL A 1 208 ? 15.322 7.132 -1.284 1.00 96.19 208 VAL A C 1
ATOM 1540 O O . VAL A 1 208 ? 15.428 8.180 -0.652 1.00 96.19 208 VAL A O 1
ATOM 1543 N N . ASP A 1 209 ? 15.614 7.053 -2.578 1.00 95.38 209 ASP A N 1
ATOM 1544 C CA . ASP A 1 209 ? 15.901 8.220 -3.408 1.00 95.38 209 ASP A CA 1
ATOM 1545 C C . ASP A 1 209 ? 14.618 8.739 -4.074 1.00 95.38 209 ASP A C 1
ATOM 1547 O O . ASP A 1 209 ? 14.049 8.092 -4.962 1.00 95.38 209 ASP A O 1
ATOM 1551 N N . SER A 1 210 ? 14.178 9.926 -3.648 1.00 93.88 210 SER A N 1
ATOM 1552 C CA . SER A 1 210 ? 13.006 10.626 -4.190 1.00 93.88 210 SER A CA 1
ATOM 1553 C C . SER A 1 210 ? 13.133 11.008 -5.670 1.00 93.88 210 SER A C 1
ATOM 1555 O O . SER A 1 210 ? 12.117 11.219 -6.322 1.00 93.88 210 SER A O 1
ATOM 1557 N N . GLN A 1 211 ? 14.346 11.067 -6.229 1.00 94.69 211 GLN A N 1
ATOM 1558 C CA . GLN A 1 211 ? 14.550 11.402 -7.642 1.00 94.69 211 GLN A CA 1
ATOM 1559 C C . GLN A 1 211 ? 14.243 10.226 -8.579 1.00 94.69 211 GLN A C 1
ATOM 1561 O O . GLN A 1 211 ? 14.017 10.432 -9.770 1.00 94.69 211 GLN A O 1
ATOM 1566 N N . LEU A 1 212 ? 14.220 8.996 -8.055 1.00 94.94 212 LEU A N 1
ATOM 1567 C CA . LEU A 1 212 ? 13.996 7.782 -8.846 1.00 94.94 212 LEU A CA 1
ATOM 1568 C C . LEU A 1 212 ? 12.516 7.391 -8.955 1.00 94.94 212 LEU A C 1
ATOM 1570 O O . LEU A 1 212 ? 12.172 6.499 -9.732 1.00 94.94 212 LEU A O 1
ATOM 1574 N N . ILE A 1 213 ? 11.635 8.032 -8.184 1.00 96.25 213 ILE A N 1
ATOM 1575 C CA . ILE A 1 213 ? 10.209 7.706 -8.128 1.00 96.25 213 ILE A CA 1
ATOM 1576 C C . ILE A 1 213 ? 9.350 8.970 -8.151 1.00 96.25 213 ILE A C 1
ATOM 1578 O O . ILE A 1 213 ? 9.632 9.949 -7.475 1.00 96.25 213 ILE A O 1
ATOM 1582 N N . GLY A 1 214 ? 8.256 8.935 -8.909 1.00 95.25 214 GLY A N 1
ATOM 1583 C CA . GLY A 1 214 ? 7.242 9.989 -8.875 1.00 95.25 214 GLY A CA 1
ATOM 1584 C C . GLY A 1 214 ? 6.142 9.704 -7.851 1.00 95.25 214 GLY A C 1
ATOM 1585 O O . GLY A 1 214 ? 5.926 8.558 -7.453 1.00 95.25 214 GLY A O 1
ATOM 1586 N N . GLU A 1 215 ? 5.356 10.723 -7.507 1.00 95.69 215 GLU A N 1
ATOM 1587 C CA . GLU A 1 215 ? 4.187 10.582 -6.621 1.00 95.69 215 GLU A CA 1
ATOM 1588 C C . GLU A 1 215 ? 3.192 9.531 -7.137 1.00 95.69 215 GLU A C 1
ATOM 1590 O O . GLU A 1 215 ? 2.652 8.728 -6.379 1.00 95.69 215 GLU A O 1
ATOM 1595 N N . GLN A 1 216 ? 3.024 9.458 -8.461 1.00 97.38 216 GLN A N 1
ATOM 1596 C CA . GLN A 1 216 ? 2.155 8.481 -9.121 1.00 97.38 216 GLN A CA 1
ATOM 1597 C C . GLN A 1 216 ? 2.611 7.031 -8.906 1.00 97.38 216 GLN A C 1
ATOM 1599 O O . GLN A 1 216 ? 1.780 6.123 -8.846 1.00 97.38 216 GLN A O 1
ATOM 1604 N N . TRP A 1 217 ? 3.920 6.797 -8.754 1.00 97.88 217 TRP A N 1
ATOM 1605 C CA . TRP A 1 217 ? 4.450 5.471 -8.432 1.00 97.88 217 TRP A CA 1
ATOM 1606 C C . TRP A 1 217 ? 3.969 5.039 -7.043 1.00 97.88 217 TRP A C 1
ATOM 1608 O O . TRP A 1 217 ? 3.437 3.937 -6.882 1.00 97.88 217 TRP A O 1
ATOM 1618 N N . ILE A 1 218 ? 4.072 5.943 -6.063 1.00 98.25 218 ILE A N 1
ATOM 1619 C CA . ILE A 1 218 ? 3.619 5.714 -4.687 1.00 98.25 218 ILE A CA 1
ATOM 1620 C C . ILE A 1 218 ? 2.102 5.519 -4.660 1.00 98.25 218 ILE A C 1
ATOM 1622 O O . ILE A 1 218 ? 1.637 4.514 -4.126 1.00 98.25 218 ILE A O 1
ATOM 1626 N N . ALA A 1 219 ? 1.335 6.409 -5.295 1.00 98.50 219 ALA A N 1
ATOM 1627 C CA . ALA A 1 219 ? -0.125 6.338 -5.357 1.00 98.50 219 ALA A CA 1
ATOM 1628 C C . ALA A 1 219 ? -0.625 5.014 -5.958 1.00 98.50 219 ALA A C 1
ATOM 1630 O O . ALA A 1 219 ? -1.514 4.358 -5.406 1.00 98.50 219 ALA A O 1
ATOM 1631 N N . ASN A 1 220 ? -0.009 4.573 -7.058 1.00 97.81 220 ASN A N 1
ATOM 1632 C CA . ASN A 1 220 ? -0.333 3.299 -7.688 1.00 97.81 220 ASN A CA 1
ATOM 1633 C C . ASN A 1 220 ? -0.050 2.118 -6.750 1.00 97.81 220 ASN A C 1
ATOM 1635 O O . ASN A 1 220 ? -0.908 1.256 -6.548 1.00 97.81 220 ASN A O 1
ATOM 1639 N N . HIS A 1 221 ? 1.140 2.061 -6.146 1.00 98.25 221 HIS A N 1
ATOM 1640 C CA . HIS A 1 221 ? 1.490 0.943 -5.267 1.00 98.25 221 HIS A CA 1
ATOM 1641 C C . HIS A 1 221 ? 0.695 0.939 -3.969 1.00 98.25 221 HIS A C 1
ATOM 1643 O O . HIS A 1 221 ? 0.312 -0.145 -3.525 1.00 98.25 221 HIS A O 1
ATOM 1649 N N . TYR A 1 222 ? 0.402 2.114 -3.414 1.00 98.62 222 TYR A N 1
ATOM 1650 C CA . TYR A 1 222 ? -0.474 2.302 -2.263 1.00 98.62 222 TYR A CA 1
ATOM 1651 C C . TYR A 1 222 ? -1.835 1.649 -2.509 1.00 98.62 222 TYR A C 1
ATOM 1653 O O . TYR A 1 222 ? -2.210 0.737 -1.772 1.00 98.62 222 TYR A O 1
ATOM 1661 N N . ARG A 1 223 ? -2.507 2.005 -3.616 1.00 98.56 223 ARG A N 1
ATOM 1662 C CA . ARG A 1 223 ? -3.800 1.425 -4.017 1.00 98.56 223 ARG A CA 1
ATOM 1663 C C . ARG A 1 223 ? -3.774 -0.105 -4.003 1.00 98.56 223 ARG A C 1
ATOM 1665 O O . ARG A 1 223 ? -4.652 -0.740 -3.420 1.00 98.56 223 ARG A O 1
ATOM 1672 N N . TRP A 1 224 ? -2.760 -0.716 -4.618 1.00 98.31 224 TRP A N 1
ATOM 1673 C CA . TRP A 1 224 ? -2.666 -2.178 -4.698 1.00 98.31 224 TRP A CA 1
ATOM 1674 C C . TRP A 1 224 ? -2.290 -2.843 -3.374 1.00 98.31 224 TRP A C 1
ATOM 1676 O O . TRP A 1 224 ? -2.697 -3.979 -3.130 1.00 98.31 224 TRP A O 1
ATOM 1686 N N . LEU A 1 225 ? -1.491 -2.186 -2.530 1.00 98.44 225 LEU A N 1
ATOM 1687 C CA . LEU A 1 225 ? -1.165 -2.702 -1.201 1.00 98.44 225 LEU A CA 1
ATOM 1688 C C . LEU A 1 225 ? -2.388 -2.673 -0.293 1.00 98.44 225 LEU A C 1
ATOM 1690 O O . LEU A 1 225 ? -2.690 -3.705 0.302 1.00 98.44 225 LEU A O 1
ATOM 1694 N N . VAL A 1 226 ? -3.108 -1.550 -0.256 1.00 98.56 226 VAL A N 1
ATOM 1695 C CA . VAL A 1 226 ? -4.355 -1.410 0.501 1.00 98.56 226 VAL A CA 1
ATOM 1696 C C . VAL A 1 226 ? -5.358 -2.469 0.064 1.00 98.56 226 VAL A C 1
ATOM 1698 O O . VAL A 1 226 ? -5.801 -3.251 0.899 1.00 98.56 226 VAL A O 1
ATOM 1701 N N . TRP A 1 227 ? -5.661 -2.562 -1.237 1.00 98.56 227 TRP A N 1
ATOM 1702 C CA . TRP A 1 227 ? -6.673 -3.506 -1.718 1.00 98.56 227 TRP A CA 1
ATOM 1703 C C . TRP A 1 227 ? -6.306 -4.957 -1.400 1.00 98.56 227 TRP A C 1
ATOM 1705 O O . TRP A 1 227 ? -7.140 -5.716 -0.915 1.00 98.56 227 TRP A O 1
ATOM 1715 N N . LYS A 1 228 ? -5.039 -5.339 -1.600 1.00 98.06 228 LYS A N 1
ATOM 1716 C CA . LYS A 1 228 ? -4.561 -6.685 -1.269 1.00 98.06 228 LYS A CA 1
ATOM 1717 C C . LYS A 1 228 ? -4.685 -6.984 0.225 1.00 98.06 228 LYS A C 1
ATOM 1719 O O . LYS A 1 228 ? -5.149 -8.060 0.578 1.00 98.06 228 LYS A O 1
ATOM 1724 N N . LEU A 1 229 ? -4.220 -6.085 1.093 1.00 97.81 229 LEU A N 1
ATOM 1725 C CA . LEU A 1 229 ? -4.232 -6.321 2.539 1.00 97.81 229 LEU A CA 1
ATOM 1726 C C . LEU A 1 229 ? -5.659 -6.329 3.087 1.00 97.81 229 LEU A C 1
ATOM 1728 O O . LEU A 1 229 ? -5.983 -7.207 3.877 1.00 97.81 229 LEU A O 1
ATOM 1732 N N . ALA A 1 230 ? -6.520 -5.434 2.597 1.00 97.44 230 ALA A N 1
ATOM 1733 C CA . ALA A 1 230 ? -7.936 -5.443 2.932 1.00 97.44 230 ALA A CA 1
ATOM 1734 C C . ALA A 1 230 ? -8.602 -6.765 2.512 1.00 97.44 230 ALA A C 1
ATOM 1736 O O . ALA A 1 230 ? -9.247 -7.431 3.317 1.00 97.44 230 ALA A O 1
ATOM 1737 N N . ALA A 1 231 ? -8.368 -7.206 1.272 1.00 96.75 231 ALA A N 1
ATOM 1738 C CA . ALA A 1 231 ? -8.900 -8.473 0.782 1.00 96.75 231 ALA A CA 1
ATOM 1739 C C . ALA A 1 231 ? -8.399 -9.677 1.599 1.00 96.75 231 ALA A C 1
ATOM 1741 O O . ALA A 1 231 ? -9.152 -10.626 1.794 1.00 96.75 231 ALA A O 1
ATOM 1742 N N . MET A 1 232 ? -7.158 -9.647 2.103 1.00 96.19 232 MET A N 1
ATOM 1743 C CA . MET A 1 232 ? -6.646 -10.697 2.989 1.00 96.19 232 MET A CA 1
ATOM 1744 C C . MET A 1 232 ? -7.417 -10.757 4.313 1.00 96.19 232 MET A C 1
ATOM 1746 O O . MET A 1 232 ? -7.800 -11.852 4.720 1.00 96.19 232 MET A O 1
ATOM 1750 N N . GLU A 1 233 ? -7.683 -9.615 4.955 1.00 96.31 233 GLU A N 1
ATOM 1751 C CA . GLU A 1 233 ? -8.458 -9.580 6.206 1.00 96.31 233 GLU A CA 1
ATOM 1752 C C . GLU A 1 233 ? -9.902 -10.038 6.015 1.00 96.31 233 GLU A C 1
ATOM 1754 O O . GLU A 1 233 ? -10.416 -10.782 6.843 1.00 96.31 233 GLU A O 1
ATOM 1759 N N . VAL A 1 234 ? -10.540 -9.659 4.907 1.00 96.62 234 VAL A N 1
ATOM 1760 C CA . VAL A 1 234 ? -11.918 -10.079 4.609 1.00 96.62 234 VAL A CA 1
ATOM 1761 C C . VAL A 1 234 ? -11.996 -11.567 4.249 1.00 96.62 234 VAL A C 1
ATOM 1763 O O . VAL A 1 234 ? -12.923 -12.252 4.670 1.00 96.62 234 VAL A O 1
ATOM 1766 N N . ALA A 1 235 ? -11.027 -12.089 3.491 1.00 95.94 235 ALA A N 1
ATOM 1767 C CA . ALA A 1 235 ? -11.030 -13.483 3.046 1.00 95.94 235 ALA A CA 1
ATOM 1768 C C . ALA A 1 235 ? -10.697 -14.478 4.168 1.00 95.94 235 ALA A C 1
ATOM 1770 O O . ALA A 1 235 ? -11.251 -15.578 4.196 1.00 95.94 235 ALA A O 1
ATOM 1771 N N . PHE A 1 236 ? -9.786 -14.110 5.075 1.00 96.25 236 PHE A N 1
ATOM 1772 C CA . PHE A 1 236 ? -9.322 -14.969 6.169 1.00 96.25 236 PHE A CA 1
ATOM 1773 C C . PHE A 1 236 ? -9.248 -14.183 7.495 1.00 96.25 236 PHE A C 1
ATOM 1775 O O . PHE A 1 236 ? -8.163 -13.990 8.058 1.00 96.25 236 PHE A O 1
ATOM 1782 N N . PRO A 1 237 ? -10.397 -13.715 8.019 1.00 95.62 237 PRO A N 1
ATOM 1783 C CA . PRO A 1 237 ? -10.447 -12.821 9.177 1.00 95.62 237 PRO A CA 1
ATOM 1784 C C . PRO A 1 237 ? -9.869 -13.458 10.440 1.00 95.62 237 PRO A C 1
ATOM 1786 O O . PRO A 1 237 ? -9.174 -12.796 11.201 1.00 95.62 237 PRO A O 1
ATOM 1789 N N . ARG A 1 238 ? -10.043 -14.770 10.633 1.00 93.31 238 ARG A N 1
ATOM 1790 C CA . ARG A 1 238 ? -9.490 -15.482 11.800 1.00 93.31 238 ARG A CA 1
ATOM 1791 C C . ARG A 1 238 ? -7.961 -15.409 11.875 1.00 93.31 238 ARG A C 1
ATOM 1793 O O . ARG A 1 238 ? -7.396 -15.479 12.961 1.00 93.31 238 ARG A O 1
ATOM 1800 N N . GLN A 1 239 ? -7.294 -15.292 10.731 1.00 93.88 239 GLN A N 1
ATOM 1801 C CA . GLN A 1 239 ? -5.841 -15.249 10.625 1.00 93.88 239 GLN A CA 1
ATOM 1802 C C . GLN A 1 239 ? -5.315 -13.808 10.585 1.00 93.88 239 GLN A C 1
ATOM 1804 O O . GLN A 1 239 ? -4.284 -13.511 11.194 1.00 93.88 239 GLN A O 1
ATOM 1809 N N . PHE A 1 240 ? -6.013 -12.918 9.871 1.00 95.00 240 PHE A N 1
ATOM 1810 C CA . PHE A 1 240 ? -5.476 -11.613 9.478 1.00 95.00 240 PHE A CA 1
ATOM 1811 C C . PHE A 1 240 ? -6.194 -10.393 10.058 1.00 95.00 240 PHE A C 1
ATOM 1813 O O . PHE A 1 240 ? -5.618 -9.308 9.978 1.00 95.00 240 PHE A O 1
ATOM 1820 N N . ALA A 1 241 ? -7.398 -10.527 10.624 1.00 93.62 241 ALA A N 1
ATOM 1821 C CA . ALA A 1 241 ? -8.176 -9.376 11.084 1.00 93.62 241 ALA A CA 1
ATOM 1822 C C . ALA A 1 241 ? -7.379 -8.498 12.062 1.00 93.62 241 ALA A C 1
ATOM 1824 O O . ALA A 1 241 ? -6.755 -8.992 13.006 1.00 93.62 241 ALA A O 1
ATOM 1825 N N . GLY A 1 242 ? -7.356 -7.192 11.786 1.00 89.06 242 GLY A N 1
ATOM 1826 C CA . GLY A 1 242 ? -6.662 -6.183 12.588 1.00 89.06 242 GLY A CA 1
ATOM 1827 C C . GLY A 1 242 ? -5.132 -6.255 12.539 1.00 89.06 242 GLY A C 1
ATOM 1828 O O . GLY A 1 242 ? -4.464 -5.528 13.272 1.00 89.06 242 GLY A O 1
ATOM 1829 N N . ARG A 1 243 ? -4.552 -7.129 11.707 1.00 90.62 243 ARG A N 1
ATOM 1830 C CA . ARG A 1 243 ? -3.112 -7.440 11.710 1.00 90.62 243 ARG A CA 1
ATOM 1831 C C . ARG A 1 243 ? -2.430 -7.191 10.371 1.00 90.62 243 ARG A C 1
ATOM 1833 O O . ARG A 1 243 ? -1.204 -7.064 10.346 1.00 90.62 243 ARG A O 1
ATOM 1840 N N . CYS A 1 244 ? -3.168 -7.161 9.263 1.00 92.06 244 CYS A N 1
ATOM 1841 C CA . CYS A 1 244 ? -2.588 -7.049 7.928 1.00 92.06 244 CYS A CA 1
ATOM 1842 C C . CYS A 1 244 ? -2.536 -5.609 7.434 1.00 92.06 244 CYS A C 1
ATOM 1844 O O . CYS A 1 244 ? -1.476 -5.165 7.001 1.00 92.06 244 CYS A O 1
ATOM 1846 N N . LEU A 1 245 ? -3.643 -4.873 7.455 1.00 95.62 245 LEU A N 1
ATOM 1847 C CA . LEU A 1 245 ? -3.693 -3.506 6.949 1.00 95.62 245 LEU A CA 1
ATOM 1848 C C . LEU A 1 245 ? -3.338 -2.517 8.065 1.00 95.62 245 LEU A C 1
ATOM 1850 O O . LEU A 1 245 ? -4.203 -1.895 8.676 1.00 95.62 245 LEU A O 1
ATOM 1854 N N . THR A 1 246 ? -2.039 -2.357 8.319 1.00 95.25 246 THR A N 1
ATOM 1855 C CA . THR A 1 246 ? -1.494 -1.330 9.221 1.00 95.25 246 THR A CA 1
ATOM 1856 C C . THR A 1 246 ? -0.613 -0.342 8.439 1.00 95.25 246 THR A C 1
ATOM 1858 O O . THR A 1 246 ? -0.029 -0.736 7.423 1.00 95.25 246 THR A O 1
ATOM 1861 N N . PRO A 1 247 ? -0.494 0.934 8.867 1.00 96.25 247 PRO A N 1
ATOM 1862 C CA . PRO A 1 247 ? 0.343 1.921 8.179 1.00 96.25 247 PRO A CA 1
ATOM 1863 C C . PRO A 1 247 ? 1.806 1.483 8.058 1.00 96.25 247 PRO A C 1
ATOM 1865 O O . PRO A 1 247 ? 2.397 1.589 6.986 1.00 96.25 247 PRO A O 1
ATOM 1868 N N . ASP A 1 248 ? 2.364 0.934 9.137 1.00 95.44 248 ASP A N 1
ATOM 1869 C CA . ASP A 1 248 ? 3.757 0.491 9.183 1.00 95.44 248 ASP A CA 1
ATOM 1870 C C . ASP A 1 248 ? 4.009 -0.715 8.260 1.00 95.44 248 ASP A C 1
ATOM 1872 O O . ASP A 1 248 ? 4.920 -0.697 7.430 1.00 95.44 248 ASP A O 1
ATOM 1876 N N . TRP A 1 249 ? 3.121 -1.717 8.277 1.00 96.56 249 TRP A N 1
ATOM 1877 C CA . TRP A 1 249 ? 3.236 -2.871 7.380 1.00 96.56 249 TRP A CA 1
ATOM 1878 C C . TRP A 1 249 ? 3.022 -2.506 5.907 1.00 96.56 249 TRP A C 1
ATOM 1880 O O . TRP A 1 249 ? 3.591 -3.133 5.003 1.00 96.56 249 TRP A O 1
ATOM 1890 N N . LEU A 1 250 ? 2.192 -1.496 5.637 1.00 98.00 250 LEU A N 1
ATOM 1891 C CA . LEU A 1 250 ? 2.028 -0.944 4.300 1.00 98.00 250 LEU A CA 1
ATOM 1892 C C . LEU A 1 250 ? 3.326 -0.276 3.828 1.00 98.00 250 LEU A C 1
ATOM 1894 O O . LEU A 1 250 ? 3.760 -0.554 2.709 1.00 98.00 250 LEU A O 1
ATOM 1898 N N . LEU A 1 251 ? 3.961 0.545 4.672 1.00 98.25 251 LEU A N 1
ATOM 1899 C CA . LEU A 1 251 ? 5.236 1.204 4.370 1.00 98.25 251 LEU A CA 1
ATOM 1900 C C . LEU A 1 251 ? 6.364 0.193 4.149 1.00 98.25 251 LEU A C 1
ATOM 1902 O O . LEU A 1 251 ? 7.037 0.271 3.123 1.00 98.25 251 LEU A O 1
ATOM 1906 N N . CYS A 1 252 ? 6.476 -0.828 5.003 1.00 98.12 252 CYS A N 1
ATOM 1907 C CA . CYS A 1 252 ? 7.405 -1.947 4.820 1.00 98.12 252 CYS A CA 1
ATOM 1908 C C . CYS A 1 252 ? 7.273 -2.594 3.432 1.00 98.12 252 CYS A C 1
ATOM 1910 O O . CYS A 1 252 ? 8.250 -2.918 2.751 1.00 98.12 252 CYS A O 1
ATOM 1912 N N . GLN A 1 253 ? 6.036 -2.808 2.977 1.00 98.31 253 GLN A N 1
ATOM 1913 C CA . GLN A 1 253 ? 5.780 -3.413 1.671 1.00 98.31 253 GLN A CA 1
ATOM 1914 C C . GLN A 1 253 ? 6.006 -2.462 0.506 1.00 98.31 253 GLN A C 1
ATOM 1916 O O . GLN A 1 253 ? 6.396 -2.919 -0.572 1.00 98.31 253 GLN A O 1
ATOM 1921 N N . LEU A 1 254 ? 5.773 -1.168 0.706 1.00 98.31 254 LEU A N 1
ATOM 1922 C CA . LEU A 1 254 ? 6.105 -0.143 -0.270 1.00 98.31 254 LEU A CA 1
ATOM 1923 C C . LEU A 1 254 ? 7.627 -0.052 -0.447 1.00 98.31 254 LEU A C 1
ATOM 1925 O O . LEU A 1 254 ? 8.105 -0.117 -1.580 1.00 98.31 254 LEU A O 1
ATOM 1929 N N . LYS A 1 255 ? 8.388 -0.059 0.655 1.00 98.25 255 LYS A N 1
ATOM 1930 C CA . LYS A 1 255 ? 9.854 -0.131 0.638 1.00 98.25 255 LYS A CA 1
ATOM 1931 C C . LYS A 1 255 ? 10.355 -1.400 -0.028 1.00 98.25 255 LYS A C 1
ATOM 1933 O O . LYS A 1 255 ? 11.207 -1.339 -0.903 1.00 98.25 255 LYS A O 1
ATOM 1938 N N . TYR A 1 256 ? 9.752 -2.548 0.266 1.00 97.94 256 TYR A N 1
ATOM 1939 C CA . TYR A 1 256 ? 10.091 -3.787 -0.435 1.00 97.94 256 TYR A CA 1
ATOM 1940 C C . TYR A 1 256 ? 9.860 -3.710 -1.950 1.00 97.94 256 TYR A C 1
ATOM 1942 O O . TYR A 1 256 ? 10.608 -4.310 -2.725 1.00 97.94 256 TYR A O 1
ATOM 1950 N N . ARG A 1 257 ? 8.819 -2.999 -2.402 1.00 97.88 257 ARG A N 1
ATOM 1951 C CA . ARG A 1 257 ? 8.611 -2.778 -3.838 1.00 97.88 257 ARG A CA 1
ATOM 1952 C C . ARG A 1 257 ? 9.667 -1.867 -4.436 1.00 97.88 257 ARG A C 1
ATOM 1954 O O . ARG A 1 257 ? 10.124 -2.176 -5.530 1.00 97.88 257 ARG A O 1
ATOM 1961 N N . TYR A 1 258 ? 10.072 -0.824 -3.721 1.00 98.19 258 TYR A N 1
ATOM 1962 C CA . TYR A 1 258 ? 11.170 0.044 -4.132 1.00 98.19 258 TYR A CA 1
ATOM 1963 C C . TYR A 1 258 ? 12.469 -0.747 -4.288 1.00 98.19 258 TYR A C 1
ATOM 1965 O O . TYR A 1 258 ? 13.036 -0.760 -5.374 1.00 98.19 258 TYR A O 1
ATOM 1973 N N . ASP A 1 259 ? 12.851 -1.534 -3.278 1.00 97.69 259 ASP A N 1
ATOM 1974 C CA . ASP A 1 259 ? 14.048 -2.377 -3.341 1.00 97.69 259 ASP A CA 1
ATOM 1975 C C . ASP A 1 259 ? 14.020 -3.299 -4.563 1.00 97.69 259 ASP A C 1
ATOM 1977 O O . ASP A 1 259 ? 15.023 -3.526 -5.231 1.00 97.69 259 ASP A O 1
ATOM 1981 N N . ARG A 1 260 ? 12.864 -3.893 -4.868 1.00 96.69 260 ARG A N 1
ATOM 1982 C CA . ARG A 1 260 ? 12.759 -4.811 -6.002 1.00 96.69 260 ARG A CA 1
ATOM 1983 C C . ARG A 1 260 ? 12.799 -4.091 -7.337 1.00 96.69 260 ARG A C 1
ATOM 1985 O O . ARG A 1 260 ? 13.557 -4.514 -8.201 1.00 96.69 260 ARG A O 1
ATOM 1992 N N . GLU A 1 261 ? 11.940 -3.099 -7.518 1.00 97.19 261 GLU A N 1
ATOM 1993 C CA . GLU A 1 261 ? 11.694 -2.463 -8.810 1.00 97.19 261 GLU A CA 1
ATOM 1994 C C . GLU A 1 261 ? 12.777 -1.446 -9.165 1.00 97.19 261 GLU A C 1
ATOM 1996 O O . GLU A 1 261 ? 13.187 -1.406 -10.321 1.00 97.19 261 GLU A O 1
ATOM 2001 N N . ILE A 1 262 ? 13.249 -0.674 -8.183 1.00 96.88 262 ILE A N 1
ATOM 2002 C CA . ILE A 1 262 ? 14.229 0.398 -8.361 1.00 96.88 262 ILE A CA 1
ATOM 2003 C C . ILE A 1 262 ? 15.638 -0.153 -8.134 1.00 96.88 262 ILE A C 1
ATOM 2005 O O . ILE A 1 262 ? 16.380 -0.314 -9.101 1.00 96.88 262 ILE A O 1
ATOM 2009 N N . ASP A 1 263 ? 15.981 -0.560 -6.907 1.00 96.00 263 ASP A N 1
ATOM 2010 C CA . ASP A 1 263 ? 17.368 -0.947 -6.584 1.00 96.00 263 ASP A CA 1
ATOM 2011 C C . ASP A 1 263 ? 17.828 -2.192 -7.352 1.00 96.00 263 ASP A C 1
ATOM 2013 O O . ASP A 1 263 ? 18.955 -2.260 -7.835 1.00 96.00 263 ASP A O 1
ATOM 2017 N N . ASN A 1 264 ? 16.951 -3.190 -7.481 1.00 95.81 264 ASN A N 1
ATOM 2018 C CA . ASN A 1 264 ? 17.273 -4.450 -8.151 1.00 95.81 264 ASN A CA 1
ATOM 2019 C C . ASN A 1 264 ? 16.706 -4.556 -9.578 1.00 95.81 264 ASN A C 1
ATOM 2021 O O . ASN A 1 264 ? 16.820 -5.616 -10.192 1.00 95.81 264 ASN A O 1
ATOM 2025 N N . SER A 1 265 ? 16.058 -3.508 -10.106 1.00 95.62 265 SER A N 1
ATOM 2026 C CA . SER A 1 265 ? 15.521 -3.475 -11.481 1.00 95.62 265 SER A CA 1
ATOM 2027 C C . SER A 1 265 ? 14.569 -4.638 -11.853 1.00 95.62 265 SER A C 1
ATOM 2029 O O . SER A 1 265 ? 14.390 -4.987 -13.026 1.00 95.62 265 SER A O 1
ATOM 2031 N N . HIS A 1 266 ? 13.909 -5.259 -10.868 1.00 96.50 266 HIS A N 1
ATOM 2032 C CA . HIS A 1 266 ? 12.952 -6.348 -11.076 1.00 96.50 266 HIS A CA 1
ATOM 2033 C C . HIS A 1 266 ? 11.569 -5.812 -11.453 1.00 96.50 266 HIS A C 1
ATOM 2035 O O . HIS A 1 266 ? 10.699 -5.593 -10.606 1.00 96.50 266 HIS A O 1
ATOM 2041 N N . ARG A 1 267 ? 11.342 -5.672 -12.757 1.00 94.88 267 ARG A N 1
ATOM 2042 C CA . ARG A 1 267 ? 10.085 -5.170 -13.327 1.00 94.88 267 ARG A CA 1
ATOM 2043 C C . ARG A 1 267 ? 8.969 -6.221 -13.330 1.00 94.88 267 ARG A C 1
ATOM 2045 O O . ARG A 1 267 ? 9.217 -7.413 -13.531 1.00 94.88 267 ARG A O 1
ATOM 2052 N N . SER A 1 268 ? 7.728 -5.770 -13.121 1.00 95.75 268 SER A N 1
ATOM 2053 C CA . SER A 1 268 ? 6.529 -6.617 -13.199 1.00 95.75 268 SER A CA 1
ATOM 2054 C C . SER A 1 268 ? 6.262 -7.087 -14.634 1.00 95.75 268 SER A C 1
ATOM 2056 O O . SER A 1 268 ? 6.740 -6.475 -15.587 1.00 95.75 268 SER A O 1
ATOM 2058 N N . ALA A 1 269 ? 5.474 -8.155 -14.800 1.00 96.38 269 ALA A N 1
ATOM 2059 C CA . ALA A 1 269 ? 5.152 -8.692 -16.126 1.00 96.38 269 ALA A CA 1
ATOM 2060 C C . ALA A 1 269 ? 4.522 -7.630 -17.047 1.00 96.38 269 ALA A C 1
ATOM 2062 O O . ALA A 1 269 ? 4.982 -7.439 -18.167 1.00 96.38 269 ALA A O 1
ATOM 2063 N N . LEU A 1 270 ? 3.536 -6.875 -16.542 1.00 96.25 270 LEU A N 1
ATOM 2064 C CA . LEU A 1 270 ? 2.907 -5.793 -17.306 1.00 96.25 270 LEU A CA 1
ATOM 2065 C C . LEU A 1 270 ? 3.886 -4.656 -17.615 1.00 96.25 270 LEU A C 1
ATOM 2067 O O . LEU A 1 270 ? 3.881 -4.160 -18.734 1.00 96.25 270 LEU A O 1
ATOM 2071 N N . LYS A 1 271 ? 4.759 -4.276 -16.668 1.00 95.94 271 LYS A N 1
ATOM 2072 C CA . LYS A 1 271 ? 5.764 -3.224 -16.892 1.00 95.94 271 LYS A CA 1
ATOM 2073 C C . LYS A 1 271 ? 6.735 -3.610 -18.011 1.00 95.94 271 LYS A C 1
ATOM 2075 O O . LYS A 1 271 ? 6.950 -2.806 -18.907 1.00 95.94 271 LYS A O 1
ATOM 2080 N N . LYS A 1 272 ? 7.222 -4.858 -18.029 1.00 97.00 272 LYS A N 1
ATOM 2081 C CA . LYS A 1 272 ? 8.074 -5.364 -19.121 1.00 97.00 272 LYS A CA 1
ATOM 2082 C C . LYS A 1 272 ? 7.368 -5.339 -20.477 1.00 97.00 272 LYS A C 1
ATOM 2084 O O . LYS A 1 272 ? 7.953 -4.884 -21.450 1.00 97.00 272 LYS A O 1
ATOM 2089 N N . ILE A 1 273 ? 6.111 -5.785 -20.540 1.00 97.31 273 ILE A N 1
ATOM 2090 C CA . ILE A 1 273 ? 5.332 -5.785 -21.789 1.00 97.31 273 ILE A CA 1
ATOM 2091 C C . ILE A 1 273 ? 5.093 -4.351 -22.285 1.00 97.31 273 ILE A C 1
ATOM 2093 O O . ILE A 1 273 ? 5.284 -4.065 -23.464 1.00 97.31 273 ILE A O 1
ATOM 2097 N N . MET A 1 274 ? 4.708 -3.432 -21.394 1.00 96.62 274 MET A N 1
ATOM 2098 C CA . MET A 1 274 ? 4.456 -2.026 -21.740 1.00 96.62 274 MET A CA 1
ATOM 2099 C C . MET A 1 274 ? 5.722 -1.296 -22.202 1.00 96.62 274 MET A C 1
ATOM 2101 O O . MET A 1 274 ? 5.648 -0.450 -23.089 1.00 96.62 274 MET A O 1
ATOM 2105 N N . GLU A 1 275 ? 6.874 -1.643 -21.629 1.00 96.56 275 GLU A N 1
ATOM 2106 C CA . GLU A 1 275 ? 8.191 -1.125 -22.022 1.00 96.56 275 GLU A CA 1
ATOM 2107 C C . GLU A 1 275 ? 8.762 -1.826 -23.268 1.00 96.56 275 GLU A C 1
ATOM 2109 O O . GLU A 1 275 ? 9.806 -1.415 -23.759 1.00 96.56 275 GLU A O 1
ATOM 2114 N N . ARG A 1 276 ? 8.050 -2.823 -23.824 1.00 96.38 276 ARG A N 1
ATOM 2115 C CA . ARG A 1 276 ? 8.445 -3.641 -24.989 1.00 96.38 276 ARG A CA 1
ATOM 2116 C C . ARG A 1 276 ? 9.668 -4.537 -24.763 1.00 96.38 276 ARG A C 1
ATOM 2118 O O . ARG A 1 276 ? 10.287 -4.989 -25.721 1.00 96.38 276 ARG A O 1
ATOM 2125 N N . ASP A 1 277 ? 9.935 -4.869 -23.507 1.00 96.12 277 ASP A N 1
ATOM 2126 C CA . ASP A 1 277 ? 11.016 -5.767 -23.087 1.00 96.12 277 ASP A CA 1
ATOM 2127 C C . ASP A 1 277 ? 10.556 -7.226 -22.916 1.00 96.12 277 ASP A C 1
ATOM 2129 O O . ASP A 1 277 ? 11.364 -8.111 -22.631 1.00 96.12 277 ASP A O 1
ATOM 2133 N N . ASP A 1 278 ? 9.256 -7.500 -23.055 1.00 95.81 278 ASP A N 1
ATOM 2134 C CA . ASP A 1 278 ? 8.706 -8.857 -23.085 1.00 95.81 278 ASP A CA 1
ATOM 2135 C C . ASP A 1 278 ? 7.460 -8.933 -23.986 1.00 95.81 278 ASP A C 1
ATOM 2137 O O . ASP A 1 278 ? 6.799 -7.925 -24.242 1.00 95.81 278 ASP A O 1
ATOM 2141 N N . ILE A 1 279 ? 7.128 -10.132 -24.470 1.00 95.62 279 ILE A N 1
ATOM 2142 C CA . ILE A 1 279 ? 5.995 -10.358 -25.378 1.00 95.62 279 ILE A CA 1
ATOM 2143 C C . ILE A 1 279 ? 4.689 -10.573 -24.603 1.00 95.62 279 ILE A C 1
ATOM 2145 O O . ILE A 1 279 ? 4.647 -11.262 -23.583 1.00 95.62 279 ILE A O 1
ATOM 2149 N N . SER A 1 280 ? 3.589 -10.031 -25.128 1.00 94.62 280 SER A N 1
ATOM 2150 C CA . SER A 1 280 ? 2.254 -10.144 -24.521 1.00 94.62 280 SER A CA 1
ATOM 2151 C C . SER A 1 280 ? 1.623 -11.535 -24.638 1.00 94.62 280 SER A C 1
ATOM 2153 O O . SER A 1 280 ? 0.633 -11.806 -23.965 1.00 94.62 280 SER A O 1
ATOM 2155 N N . SER A 1 281 ? 2.184 -12.420 -25.466 1.00 94.62 281 SER A N 1
ATOM 2156 C CA . SER A 1 281 ? 1.681 -13.779 -25.706 1.00 94.62 281 SER A CA 1
ATOM 2157 C C . SER A 1 281 ? 2.120 -14.809 -24.661 1.00 94.62 281 SER A C 1
ATOM 2159 O O . SER A 1 281 ? 1.697 -15.962 -24.727 1.00 94.62 281 SER A O 1
ATOM 2161 N N . ARG A 1 282 ? 2.968 -14.432 -23.695 1.00 92.94 282 ARG A N 1
ATOM 2162 C CA . ARG A 1 282 ? 3.349 -15.325 -22.592 1.00 92.94 282 ARG A CA 1
ATOM 2163 C C . ARG A 1 282 ? 2.161 -15.619 -21.682 1.00 92.94 282 ARG A C 1
ATOM 2165 O O . ARG A 1 282 ? 1.252 -14.808 -21.531 1.00 92.94 282 ARG A O 1
ATOM 2172 N N . THR A 1 283 ? 2.210 -16.763 -21.007 1.00 96.19 283 THR A N 1
ATOM 2173 C CA . THR A 1 283 ? 1.230 -17.111 -19.975 1.00 96.19 283 THR A CA 1
ATOM 2174 C C . THR A 1 283 ? 1.298 -16.107 -18.825 1.00 96.19 283 THR A C 1
ATOM 2176 O O . THR A 1 283 ? 2.335 -15.961 -18.174 1.00 96.19 283 THR A O 1
ATOM 2179 N N . LEU A 1 284 ? 0.178 -15.435 -18.555 1.00 96.31 284 LEU A N 1
ATOM 2180 C CA . LEU A 1 284 ? 0.044 -14.444 -17.493 1.00 96.31 284 LEU A CA 1
ATOM 2181 C C . LEU A 1 284 ? -1.049 -14.857 -16.511 1.00 96.31 284 LEU A C 1
ATOM 2183 O O . LEU A 1 284 ? -2.111 -15.332 -16.902 1.00 96.31 284 LEU A O 1
ATOM 2187 N N . VAL A 1 285 ? -0.803 -14.601 -15.229 1.00 96.69 285 VAL A N 1
ATOM 2188 C CA . VAL A 1 285 ? -1.829 -14.656 -14.184 1.00 96.69 285 VAL A CA 1
ATOM 2189 C C . VAL A 1 285 ? -2.108 -13.222 -13.754 1.00 96.69 285 VAL A C 1
ATOM 2191 O O . VAL A 1 285 ? -1.238 -12.562 -13.182 1.00 96.69 285 VAL A O 1
ATOM 2194 N N . LEU A 1 286 ? -3.306 -12.732 -14.070 1.00 95.94 286 LEU A N 1
ATOM 2195 C CA . LEU A 1 286 ? -3.746 -11.365 -13.789 1.00 95.94 286 LEU A CA 1
ATOM 2196 C C . LEU A 1 286 ? -4.949 -11.371 -12.839 1.00 95.94 286 LEU A C 1
ATOM 2198 O O . LEU A 1 286 ? -5.653 -12.369 -12.716 1.00 95.94 286 LEU A O 1
ATOM 2202 N N . CYS A 1 287 ? -5.181 -10.236 -12.180 1.00 96.25 287 CYS A N 1
ATOM 2203 C CA . CYS A 1 287 ? -6.357 -10.001 -11.348 1.00 96.25 287 CYS A CA 1
ATOM 2204 C C . CYS A 1 287 ? -7.199 -8.883 -11.972 1.00 96.25 287 CYS A C 1
ATOM 2206 O O . CYS A 1 287 ? -6.663 -7.827 -12.317 1.00 96.25 287 CYS A O 1
ATOM 2208 N N . VAL A 1 288 ? -8.505 -9.114 -12.122 1.00 96.88 288 VAL A N 1
ATOM 2209 C CA . VAL A 1 288 ? -9.442 -8.120 -12.662 1.00 96.88 288 VAL A CA 1
ATOM 2210 C C . VAL A 1 288 ? -9.670 -7.036 -11.614 1.00 96.88 288 VAL A C 1
ATOM 2212 O O . VAL A 1 288 ? -10.177 -7.311 -10.532 1.00 96.88 288 VAL A O 1
ATOM 2215 N N . SER A 1 289 ? -9.291 -5.797 -11.931 1.00 95.56 289 SER A N 1
ATOM 2216 C CA . SER A 1 289 ? -9.407 -4.661 -11.010 1.00 95.56 289 SER A CA 1
ATOM 2217 C C . SER A 1 289 ? -10.609 -3.760 -11.285 1.00 95.56 289 SER A C 1
ATOM 2219 O O . SER A 1 289 ? -11.025 -3.028 -10.396 1.00 95.56 289 SER A O 1
ATOM 2221 N N . SER A 1 290 ? -11.171 -3.759 -12.489 1.00 95.19 290 SER A N 1
ATOM 2222 C CA . SER A 1 290 ? -12.344 -2.955 -12.833 1.00 95.19 290 SER A CA 1
ATOM 2223 C C . SER A 1 290 ? -13.016 -3.527 -14.075 1.00 95.19 290 SER A C 1
ATOM 2225 O O . SER A 1 290 ? -12.346 -4.129 -14.916 1.00 95.19 290 SER A O 1
ATOM 2227 N N . VAL A 1 291 ? -14.326 -3.316 -14.196 1.00 93.50 291 VAL A N 1
ATOM 2228 C CA . VAL A 1 291 ? -15.119 -3.656 -15.380 1.00 93.50 291 VAL A CA 1
ATOM 2229 C C . VAL A 1 291 ? -15.727 -2.364 -15.911 1.00 93.50 291 VAL A C 1
ATOM 2231 O O . VAL A 1 291 ? -16.369 -1.624 -15.171 1.00 93.50 291 VAL A O 1
ATOM 2234 N N . THR A 1 292 ? -15.505 -2.072 -17.190 1.00 91.94 292 THR A N 1
ATOM 2235 C CA . THR A 1 292 ? -16.044 -0.879 -17.852 1.00 91.94 292 THR A CA 1
ATOM 2236 C C . THR A 1 292 ? -16.975 -1.316 -18.970 1.00 91.94 292 THR A C 1
ATOM 2238 O O . THR A 1 292 ? -16.545 -2.012 -19.889 1.00 91.94 292 THR A O 1
ATOM 2241 N N . VAL A 1 293 ? -18.239 -0.898 -18.907 1.00 89.50 293 VAL A N 1
ATOM 2242 C CA . VAL A 1 293 ? -19.202 -1.097 -19.995 1.00 89.50 293 VAL A CA 1
ATOM 2243 C C . VAL A 1 293 ? -19.037 0.059 -20.976 1.00 89.50 293 VAL A C 1
ATOM 2245 O O . VAL A 1 293 ? -19.105 1.220 -20.582 1.00 89.50 293 VAL A O 1
ATOM 2248 N N . ARG A 1 294 ? -18.769 -0.249 -22.247 1.00 86.62 294 ARG A N 1
ATOM 2249 C CA . ARG A 1 294 ? -18.752 0.744 -23.326 1.00 86.62 294 ARG A CA 1
ATOM 2250 C C . ARG A 1 294 ? -20.016 0.558 -24.150 1.00 86.62 294 ARG A C 1
ATOM 2252 O O . ARG A 1 294 ? -20.210 -0.519 -24.709 1.00 86.62 294 ARG A O 1
ATOM 2259 N N . GLU A 1 295 ? -20.853 1.586 -24.241 1.00 79.19 295 GLU A N 1
ATOM 2260 C CA . GLU A 1 295 ? -21.943 1.586 -25.214 1.00 79.19 295 GLU A CA 1
ATOM 2261 C C . GLU A 1 295 ? -21.345 1.710 -26.617 1.00 79.19 295 GLU A C 1
ATOM 2263 O O . GLU A 1 295 ? -20.675 2.689 -26.951 1.00 79.19 295 GLU A O 1
ATOM 2268 N N . ILE A 1 296 ? -21.535 0.679 -27.438 1.00 76.88 296 ILE A N 1
ATOM 2269 C CA . ILE A 1 296 ? -21.146 0.719 -28.845 1.00 76.88 296 ILE A CA 1
ATOM 2270 C C . ILE A 1 296 ? -22.241 1.493 -29.575 1.00 76.88 296 ILE A C 1
ATOM 2272 O O . ILE A 1 296 ? -23.315 0.958 -29.840 1.00 76.88 296 ILE A O 1
ATOM 2276 N N . GLN A 1 297 ? -21.976 2.755 -29.912 1.00 61.09 297 GLN A N 1
ATOM 2277 C CA . GLN A 1 297 ? -22.830 3.509 -30.827 1.00 61.09 297 GLN A CA 1
ATOM 2278 C C . GLN A 1 297 ? -22.739 2.882 -32.221 1.00 61.09 297 GLN A C 1
ATOM 2280 O O . GLN A 1 297 ? -21.793 3.119 -32.977 1.00 61.09 297 GLN A O 1
ATOM 2285 N N . LEU A 1 298 ? -23.731 2.062 -32.565 1.00 63.72 298 LEU A N 1
ATOM 2286 C CA . LEU A 1 298 ? -23.939 1.602 -33.930 1.00 63.72 298 LEU A CA 1
ATOM 2287 C C . LEU A 1 298 ? -24.327 2.818 -34.778 1.00 63.72 298 LEU A C 1
ATOM 2289 O O . LEU A 1 298 ? -25.447 3.315 -34.702 1.00 63.72 298 LEU A O 1
ATOM 2293 N N . ARG A 1 299 ? -23.385 3.322 -35.582 1.00 56.47 299 ARG A N 1
ATOM 2294 C CA . ARG A 1 299 ? -23.690 4.284 -36.646 1.00 56.47 299 ARG A CA 1
ATOM 2295 C C . ARG A 1 299 ? -24.540 3.572 -37.696 1.00 56.47 299 ARG A C 1
ATOM 2297 O O . ARG A 1 299 ? -24.002 2.893 -38.568 1.00 56.47 299 ARG A O 1
ATOM 2304 N N . THR A 1 300 ? -25.855 3.728 -37.632 1.00 54.72 300 THR A N 1
ATOM 2305 C CA . THR A 1 300 ? -26.750 3.386 -38.738 1.00 54.72 300 THR A CA 1
ATOM 2306 C C . THR A 1 300 ? -26.425 4.314 -39.906 1.00 54.72 300 THR A C 1
ATOM 2308 O O . THR A 1 300 ? -26.749 5.499 -39.893 1.00 54.72 300 THR A O 1
ATOM 2311 N N . ARG A 1 301 ? -25.732 3.790 -40.924 1.00 53.16 301 ARG A N 1
ATOM 2312 C CA . ARG A 1 301 ? -25.656 4.439 -42.237 1.00 53.16 301 ARG A CA 1
ATOM 2313 C C . ARG A 1 301 ? -27.063 4.411 -42.829 1.00 53.16 301 ARG A C 1
ATOM 2315 O O . ARG A 1 301 ? -27.488 3.380 -43.340 1.00 53.16 301 ARG A O 1
ATOM 2322 N N . VAL A 1 302 ? -27.776 5.530 -42.766 1.00 54.50 302 VAL A N 1
ATOM 2323 C CA . VAL A 1 302 ? -28.903 5.766 -43.670 1.00 54.50 302 VAL A CA 1
ATOM 2324 C C . VAL A 1 302 ? -28.285 5.983 -45.049 1.00 54.50 302 VAL A C 1
ATOM 2326 O O . VAL A 1 302 ? -27.659 7.010 -45.303 1.00 54.50 302 VAL A O 1
ATOM 2329 N N . GLN A 1 303 ? -28.363 4.969 -45.912 1.00 49.47 303 GLN A N 1
ATOM 2330 C CA . GLN A 1 303 ? -28.156 5.157 -47.344 1.00 49.47 303 GLN A CA 1
ATOM 2331 C C . GLN A 1 303 ? -29.327 6.003 -47.845 1.00 49.47 303 GLN A C 1
ATOM 2333 O O . GLN A 1 303 ? -30.436 5.502 -48.001 1.00 49.47 303 GLN A O 1
ATOM 2338 N N . GLY A 1 304 ? -29.081 7.299 -48.035 1.00 48.81 304 GLY A N 1
ATOM 2339 C CA . GLY A 1 304 ? -29.935 8.139 -48.861 1.00 48.81 304 GLY A CA 1
ATOM 2340 C C . GLY A 1 304 ? -29.832 7.639 -50.296 1.00 48.81 304 GLY A C 1
ATOM 2341 O O . GLY A 1 304 ? -28.824 7.867 -50.960 1.00 48.81 304 GLY A O 1
ATOM 2342 N N . ALA A 1 305 ? -30.844 6.895 -50.730 1.00 50.06 305 ALA A N 1
ATOM 2343 C CA . ALA A 1 305 ? -31.173 6.772 -52.135 1.00 50.06 305 ALA A CA 1
ATOM 2344 C C . ALA A 1 305 ? -31.982 8.023 -52.498 1.00 50.06 305 ALA A C 1
ATOM 2346 O O . ALA A 1 305 ? -33.168 8.096 -52.189 1.00 50.06 305 ALA A O 1
ATOM 2347 N N . GLU A 1 306 ? -31.331 9.013 -53.099 1.00 46.34 306 GLU A N 1
ATOM 2348 C CA . GLU A 1 306 ? -32.021 9.993 -53.936 1.00 46.34 306 GLU A CA 1
ATOM 2349 C C . GLU A 1 306 ? -31.663 9.654 -55.382 1.00 46.34 306 GLU A C 1
ATOM 2351 O O . GLU A 1 306 ? -30.484 9.505 -55.720 1.00 46.34 306 GLU A O 1
ATOM 2356 N N . GLY A 1 307 ? -32.712 9.378 -56.159 1.00 44.09 307 GLY A N 1
ATOM 2357 C CA . GLY A 1 307 ? -32.655 9.129 -57.596 1.00 44.09 307 GLY A CA 1
ATOM 2358 C C . GLY A 1 307 ? -32.741 10.403 -58.420 1.00 44.09 307 GLY A C 1
ATOM 2359 O O . GLY A 1 307 ? -32.794 11.503 -57.829 1.00 44.09 307 GLY A O 1
#

InterPro domains:
  IPR012340 Nucleic acid-binding, OB-fold [G3DSA:2.40.50.140] (267-306)
  IPR015252 Breast cancer type 2 susceptibility protein, helical domain [PF09169] (96-265)
  IPR015525 Breast cancer type 2 susceptibility protein [PTHR11289] (43-291)
  IPR036315 BRCA2 helical domain superfamily [SSF81872] (95-266)

Foldseek 3Di:
DDDDDDDDDDDDDDDDDDDDDDDDDPPDPPPPPDDDDDDDDDAFCPLDDDPDDDDDDDDDDDDDDDDDDDDDDDDDDDDDDDDDDDDDDDDDDDDPPPPPAAADAFPVRVSVVPDDDDDPCVQLDPPQWFDDDDLVRLVVLQADNLLLPQALVCQLWRKAQLVLPDDPVLLVDPFFDQARQGFGAHADPVNIGHLVSLVNRLCRGGNDDPVQDDSVLSSVLSSVQSNVQSSVCNRRVNRRRPRRDDSRNSSSVSSNCCCQCPVVVNDDPVRCVVVVNDPPPDDDDDDDRDDDDDDDPDPPPPPDPDD